Protein AF-A0A7V9ETW8-F1 (afdb_monomer_lite)

Foldseek 3Di:
DFDALADDALVSQLVLLVLCLVQVVVLCVLLVHDPVVSVQSNLLSQQSNCVSPQQVVLVVVQVCLVVVLVCCVPVNDPPDDRDDRDDRDDGDDGDPDDHDPDSVVVVVVVLVVQVPRPSDDCVPSVVSSSSDRPPPPPDPVPDDWDWADWDAPDVPDIDIDTHDVVDDDQKDFDWDDDPPDPDIDTPGIGGDDPPDPPPPDDPDDDDDDDDDDDD

Sequence (215 aa):
MPKTYYPDQNDDRADWWQNVIDQGSPIFTALALPAAQITSIMADAAWGVYLYRTLRVAYEEATTRVIGYADAITDGGNGTPAPAAPAMPTWPAAPATAVDAGIEARREMWVQSVKSNPAFNAGTMGTTLRLEATATPFNPSTYMAKLDGLSSPAAKQLRFKFGKSYGRVDGVNLYGRKSGQSAWVNLGRFNATRRTRRCRWPMASRRNGNSRRAR

Structure (mmCIF, N/CA/C/O backbone):
data_AF-A0A7V9ETW8-F1
#
_entry.id   AF-A0A7V9ETW8-F1
#
loop_
_atom_site.group_PDB
_atom_site.id
_atom_site.type_symbol
_atom_site.label_atom_id
_atom_site.label_alt_id
_atom_site.label_comp_id
_atom_site.label_asym_id
_atom_site.label_entity_id
_atom_site.label_seq_id
_atom_site.pdbx_PDB_ins_code
_atom_site.Cartn_x
_atom_site.Cartn_y
_atom_site.Cartn_z
_atom_site.occupancy
_atom_site.B_iso_or_equiv
_atom_site.auth_seq_id
_atom_site.auth_comp_id
_atom_site.auth_asym_id
_atom_site.auth_atom_id
_atom_site.pdbx_PDB_model_num
ATOM 1 N N . MET A 1 1 ? -18.453 -1.608 9.951 1.00 32.94 1 MET A N 1
ATOM 2 C CA . MET A 1 1 ? -17.190 -2.364 10.082 1.00 32.94 1 MET A CA 1
ATOM 3 C C . MET A 1 1 ? -16.102 -1.506 9.464 1.00 32.94 1 MET A C 1
ATOM 5 O O . MET A 1 1 ? -16.427 -0.844 8.479 1.00 32.94 1 MET A O 1
ATOM 9 N N . PRO A 1 2 ? -14.899 -1.405 10.048 1.00 37.97 2 PRO A N 1
ATOM 10 C CA . PRO A 1 2 ? -13.838 -0.611 9.445 1.00 37.97 2 PRO A CA 1
ATOM 11 C C . PRO A 1 2 ? -13.517 -1.187 8.062 1.00 37.97 2 PRO A C 1
ATOM 13 O O . PRO A 1 2 ? -13.470 -2.407 7.909 1.00 37.97 2 PRO A O 1
ATOM 16 N N . LYS A 1 3 ? -13.358 -0.311 7.065 1.00 53.00 3 LYS A N 1
ATOM 17 C CA . LYS A 1 3 ? -12.776 -0.671 5.767 1.00 53.00 3 LYS A CA 1
ATOM 18 C C . LYS A 1 3 ? -11.391 -1.278 6.028 1.00 53.00 3 LYS A C 1
ATOM 20 O O . LYS A 1 3 ? -10.715 -0.834 6.950 1.00 53.00 3 LYS A O 1
ATOM 25 N N . THR A 1 4 ? -11.029 -2.327 5.302 1.00 72.44 4 THR A N 1
ATOM 26 C CA . THR A 1 4 ? -9.757 -3.062 5.416 1.00 72.44 4 THR A CA 1
ATOM 27 C C . THR A 1 4 ? -8.545 -2.124 5.533 1.00 72.44 4 THR A C 1
ATOM 29 O O . THR A 1 4 ? -8.534 -1.052 4.937 1.00 72.44 4 THR A O 1
ATOM 32 N N . TYR A 1 5 ? -7.529 -2.503 6.325 1.00 85.62 5 TYR A N 1
ATOM 33 C CA . TYR A 1 5 ? -6.289 -1.711 6.457 1.00 85.62 5 TYR A CA 1
ATOM 34 C C . TYR A 1 5 ? -5.466 -1.706 5.161 1.00 85.62 5 TYR A C 1
ATOM 36 O O . TYR A 1 5 ? -4.705 -0.780 4.905 1.00 85.62 5 TYR A O 1
ATOM 44 N N . TYR A 1 6 ? -5.620 -2.763 4.362 1.00 89.44 6 TYR A N 1
ATOM 45 C CA . TYR A 1 6 ? -4.930 -2.933 3.099 1.00 89.44 6 TYR A CA 1
ATOM 46 C C . TYR A 1 6 ? -5.798 -2.411 1.943 1.00 89.44 6 TYR A C 1
ATOM 48 O O . TYR A 1 6 ? -6.968 -2.804 1.868 1.00 89.44 6 TYR A O 1
ATOM 56 N N . PRO A 1 7 ? -5.267 -1.539 1.065 1.00 89.06 7 PRO A N 1
ATOM 57 C CA . PRO A 1 7 ? -6.044 -0.960 -0.028 1.00 89.06 7 PRO A CA 1
ATOM 58 C C . PRO A 1 7 ? -6.415 -1.949 -1.140 1.00 89.06 7 PRO A C 1
ATOM 60 O O . PRO A 1 7 ? -5.723 -2.938 -1.387 1.00 89.06 7 PRO A O 1
ATOM 63 N N . ASP A 1 8 ? -7.484 -1.634 -1.873 1.00 86.06 8 ASP A N 1
ATOM 64 C CA . ASP A 1 8 ? -7.965 -2.454 -2.992 1.00 86.06 8 ASP A CA 1
ATOM 65 C C . ASP A 1 8 ? -7.368 -2.041 -4.348 1.00 86.06 8 ASP A C 1
ATOM 67 O O . ASP A 1 8 ? -7.255 -2.879 -5.240 1.00 86.06 8 ASP A O 1
ATOM 71 N N . GLN A 1 9 ? -6.969 -0.773 -4.510 1.00 86.44 9 GLN A N 1
ATOM 72 C CA . GLN A 1 9 ? -6.385 -0.256 -5.752 1.00 86.44 9 GLN A CA 1
ATOM 73 C C . GLN A 1 9 ? -4.863 -0.418 -5.774 1.00 86.44 9 GLN A C 1
ATOM 75 O O . GLN A 1 9 ? -4.201 -0.243 -4.755 1.00 86.44 9 GLN A O 1
ATOM 80 N N . ASN A 1 10 ? -4.295 -0.710 -6.948 1.00 87.75 10 ASN A N 1
ATOM 81 C CA . ASN A 1 10 ? -2.855 -0.952 -7.090 1.00 87.75 10 ASN A CA 1
ATOM 82 C C . ASN A 1 10 ? -2.001 0.258 -6.678 1.00 87.75 10 ASN A C 1
ATOM 84 O O . ASN A 1 10 ? -1.000 0.072 -5.993 1.00 87.75 10 ASN A O 1
ATOM 88 N N . ASP A 1 11 ? -2.396 1.484 -7.034 1.00 87.00 11 ASP A N 1
ATOM 89 C CA . ASP A 1 11 ? -1.650 2.686 -6.631 1.00 87.00 11 ASP A CA 1
ATOM 90 C C . ASP A 1 11 ? -1.623 2.871 -5.118 1.00 87.00 11 ASP A C 1
ATOM 92 O O . ASP A 1 11 ? -0.551 3.057 -4.541 1.00 87.00 11 ASP A O 1
ATOM 96 N N . ASP A 1 12 ? -2.779 2.714 -4.474 1.00 89.00 12 ASP A N 1
ATOM 97 C CA . ASP A 1 12 ? -2.888 2.794 -3.021 1.00 89.00 12 ASP A CA 1
ATOM 98 C C . ASP A 1 12 ? -2.094 1.668 -2.337 1.00 89.00 12 ASP A C 1
ATOM 100 O O . ASP A 1 12 ? -1.483 1.879 -1.287 1.00 89.00 12 ASP A O 1
ATOM 104 N N . ARG A 1 13 ? -2.064 0.460 -2.923 1.00 93.12 13 ARG A N 1
ATOM 105 C CA . ARG A 1 13 ? -1.232 -0.656 -2.438 1.00 93.12 13 ARG A CA 1
ATOM 106 C C . ARG A 1 13 ? 0.252 -0.337 -2.546 1.00 93.12 13 ARG A C 1
ATOM 108 O O . ARG A 1 13 ? 0.998 -0.654 -1.622 1.00 93.12 13 ARG A O 1
ATOM 115 N N . ALA A 1 14 ? 0.681 0.286 -3.641 1.00 93.94 14 ALA A N 1
ATOM 116 C CA . ALA A 1 14 ? 2.059 0.729 -3.793 1.00 93.94 14 ALA A CA 1
ATOM 117 C C . ALA A 1 14 ? 2.417 1.800 -2.754 1.00 93.94 14 ALA A C 1
ATOM 119 O O . ALA A 1 14 ? 3.469 1.692 -2.132 1.00 93.94 14 ALA A O 1
ATOM 120 N N . ASP A 1 15 ? 1.535 2.771 -2.495 1.00 95.00 15 ASP A N 1
ATOM 121 C CA . ASP A 1 15 ? 1.744 3.769 -1.434 1.00 95.00 15 ASP A CA 1
ATOM 122 C C . ASP A 1 15 ? 1.786 3.139 -0.042 1.00 95.00 15 ASP A C 1
ATOM 124 O O . ASP A 1 15 ? 2.552 3.565 0.822 1.00 95.00 15 ASP A O 1
ATOM 128 N N . TRP A 1 16 ? 0.975 2.108 0.191 1.00 95.62 16 TRP A N 1
ATOM 129 C CA . TRP A 1 16 ? 1.015 1.353 1.435 1.00 95.62 16 TRP A CA 1
ATOM 130 C C . TRP A 1 16 ? 2.362 0.641 1.614 1.00 95.62 16 TRP A C 1
ATOM 132 O O . TRP A 1 16 ? 2.975 0.753 2.675 1.00 95.62 16 TRP A O 1
ATOM 142 N N . TRP A 1 17 ? 2.864 -0.033 0.577 1.00 97.31 17 TRP A N 1
ATOM 143 C CA . TRP A 1 17 ? 4.178 -0.680 0.618 1.00 97.31 17 TRP A CA 1
ATOM 144 C C . TRP A 1 17 ? 5.324 0.329 0.735 1.00 97.31 17 TRP A C 1
ATOM 146 O O . TRP A 1 17 ? 6.248 0.102 1.513 1.00 97.31 17 TRP A O 1
ATOM 156 N N . GLN A 1 18 ? 5.236 1.473 0.055 1.00 97.75 18 GLN A N 1
ATOM 157 C CA . GLN A 1 18 ? 6.207 2.559 0.192 1.00 97.75 18 GLN A CA 1
ATOM 158 C C . GLN A 1 18 ? 6.241 3.090 1.630 1.00 97.75 18 GLN A C 1
ATOM 160 O O . GLN A 1 18 ? 7.313 3.258 2.199 1.00 97.75 18 GLN A O 1
ATOM 165 N N . ASN A 1 19 ? 5.081 3.243 2.274 1.00 97.06 19 ASN A N 1
ATOM 166 C CA . ASN A 1 19 ? 5.009 3.628 3.682 1.00 97.06 19 ASN A CA 1
ATOM 167 C C . ASN A 1 19 ? 5.704 2.608 4.608 1.00 97.06 19 ASN A C 1
ATOM 169 O O . ASN A 1 19 ? 6.332 2.999 5.592 1.00 97.06 19 ASN A O 1
ATOM 173 N N . VAL A 1 20 ? 5.634 1.307 4.294 1.00 97.44 20 VAL A N 1
ATOM 174 C CA . VAL A 1 20 ? 6.395 0.273 5.019 1.00 97.44 20 VAL A CA 1
ATOM 175 C C . VAL A 1 20 ? 7.903 0.437 4.800 1.00 97.44 20 VAL A C 1
ATOM 177 O O . VAL A 1 20 ? 8.657 0.272 5.753 1.00 97.44 20 VAL A O 1
ATOM 180 N N . ILE A 1 21 ? 8.360 0.815 3.604 1.00 97.62 21 ILE A N 1
ATOM 181 C CA . ILE A 1 21 ? 9.782 1.116 3.360 1.00 97.62 21 ILE A CA 1
ATOM 182 C C . ILE A 1 21 ? 10.228 2.330 4.185 1.00 97.62 21 ILE A C 1
ATOM 184 O O . ILE A 1 21 ? 11.251 2.278 4.868 1.00 97.62 21 ILE A O 1
ATOM 188 N N . ASP A 1 22 ? 9.443 3.403 4.161 1.00 97.62 22 ASP A N 1
ATOM 189 C CA . ASP A 1 22 ? 9.833 4.679 4.762 1.00 97.62 22 ASP A CA 1
ATOM 190 C C . ASP A 1 22 ? 9.815 4.633 6.298 1.00 97.62 22 ASP A C 1
ATOM 192 O O . ASP A 1 22 ? 10.630 5.281 6.954 1.00 97.62 22 ASP A O 1
ATOM 196 N N . GLN A 1 23 ? 8.876 3.881 6.884 1.00 96.94 23 GLN A N 1
ATOM 197 C CA . GLN A 1 23 ? 8.602 3.898 8.328 1.00 96.94 23 GLN A CA 1
ATOM 198 C C . GLN A 1 23 ? 8.846 2.550 9.028 1.00 96.94 23 GLN A C 1
ATOM 200 O O . GLN A 1 23 ? 8.912 2.496 10.258 1.00 96.94 23 GLN A O 1
ATOM 205 N N . GLY A 1 24 ? 8.965 1.452 8.278 1.00 96.12 24 GLY A N 1
ATOM 206 C CA . GLY A 1 24 ? 8.994 0.083 8.804 1.00 96.12 24 GLY A CA 1
ATOM 207 C C . GLY A 1 24 ? 10.190 -0.205 9.693 1.00 96.12 24 GLY A C 1
ATOM 208 O O . GLY A 1 24 ? 10.018 -0.592 10.846 1.00 96.12 24 GLY A O 1
ATOM 209 N N . SER A 1 25 ? 11.402 0.012 9.181 1.00 96.44 25 SER A N 1
ATOM 210 C CA . SER A 1 25 ? 12.652 -0.352 9.868 1.00 96.44 25 SER A CA 1
ATOM 211 C C . SER A 1 25 ? 12.753 0.144 11.327 1.00 96.44 25 SER A C 1
ATOM 213 O O . SER A 1 25 ? 12.950 -0.693 12.218 1.00 96.44 25 SER A O 1
ATOM 215 N N . PRO A 1 26 ? 12.558 1.446 11.640 1.00 96.62 26 PRO A N 1
ATOM 216 C CA . PRO A 1 26 ? 12.637 1.916 13.024 1.00 96.62 26 PRO A CA 1
ATOM 217 C C . PRO A 1 26 ? 11.538 1.320 13.915 1.00 96.62 26 PRO A C 1
ATOM 219 O O . PRO A 1 26 ? 11.802 0.979 15.068 1.00 96.62 26 PRO A O 1
ATOM 222 N N . ILE A 1 27 ? 10.322 1.135 13.390 1.00 97.06 27 ILE A N 1
ATOM 223 C CA . ILE A 1 27 ? 9.200 0.581 14.159 1.00 97.06 27 ILE A CA 1
ATOM 224 C C . ILE A 1 27 ? 9.409 -0.911 14.431 1.00 97.06 27 ILE A C 1
ATOM 226 O O . ILE A 1 27 ? 9.247 -1.356 15.564 1.00 97.06 27 ILE A O 1
ATOM 230 N N . PHE A 1 28 ? 9.824 -1.688 13.433 1.00 97.75 28 PHE A N 1
ATOM 231 C CA . PHE A 1 28 ? 10.105 -3.114 13.599 1.00 97.75 28 PHE A CA 1
ATOM 232 C C . PHE A 1 28 ? 11.288 -3.370 14.539 1.00 97.75 28 PHE A C 1
ATOM 234 O O . PHE A 1 28 ? 11.257 -4.327 15.315 1.00 97.75 28 PHE A O 1
ATOM 241 N N . THR A 1 29 ? 12.282 -2.480 14.533 1.00 97.12 29 THR A N 1
ATOM 242 C CA . THR A 1 29 ? 13.384 -2.504 15.506 1.00 97.12 29 THR A CA 1
ATOM 243 C C . THR A 1 29 ? 12.883 -2.203 16.920 1.00 97.12 29 THR A C 1
ATOM 245 O O . THR A 1 29 ? 13.239 -2.915 17.855 1.00 97.12 29 THR A O 1
ATOM 248 N N . ALA A 1 30 ? 12.007 -1.206 17.090 1.00 95.88 30 ALA A N 1
ATOM 249 C CA . ALA A 1 30 ? 11.402 -0.882 18.387 1.00 95.88 30 ALA A CA 1
ATOM 250 C C . ALA A 1 30 ? 10.515 -2.017 18.940 1.00 95.88 30 ALA A C 1
ATOM 252 O O . ALA A 1 30 ? 10.393 -2.170 20.152 1.00 95.88 30 ALA A O 1
ATOM 253 N N . LEU A 1 31 ? 9.934 -2.837 18.059 1.00 96.44 31 LEU A N 1
ATOM 254 C CA . LEU A 1 31 ? 9.202 -4.061 18.407 1.00 96.44 31 LEU A CA 1
ATOM 255 C C . LEU A 1 31 ? 10.113 -5.261 18.712 1.00 96.44 31 LEU A C 1
ATOM 257 O O . LEU A 1 31 ? 9.603 -6.345 19.004 1.00 96.44 31 LEU A O 1
ATOM 261 N N . ALA A 1 32 ? 11.434 -5.082 18.626 1.00 96.62 32 ALA A N 1
ATOM 262 C CA .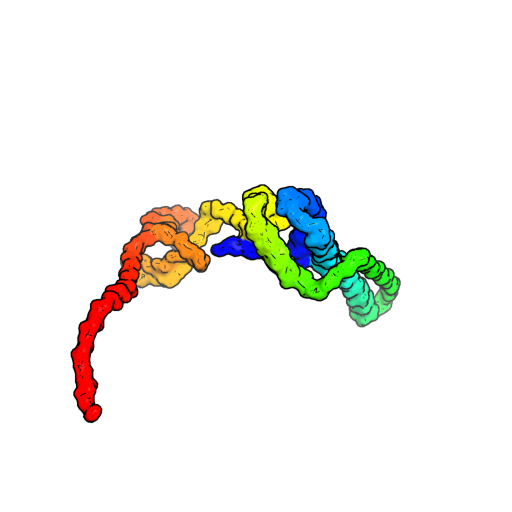 ALA A 1 32 ? 12.441 -6.125 18.794 1.00 96.62 32 ALA A CA 1
ATOM 263 C C . ALA A 1 32 ? 12.228 -7.336 17.865 1.00 96.62 32 ALA A C 1
ATOM 265 O O . ALA A 1 32 ? 12.461 -8.481 18.260 1.00 96.62 32 ALA A O 1
ATOM 266 N N . LEU A 1 33 ? 11.779 -7.100 16.623 1.00 96.94 33 LEU A N 1
ATOM 267 C CA . LEU A 1 33 ? 11.710 -8.173 15.632 1.00 96.94 33 LEU A CA 1
ATOM 268 C C . LEU A 1 33 ? 13.123 -8.663 15.261 1.00 96.94 33 LEU A C 1
ATOM 270 O O . LEU A 1 33 ? 14.052 -7.855 15.185 1.00 96.94 33 LEU A O 1
ATOM 274 N N . PRO A 1 34 ? 13.304 -9.967 14.975 1.00 96.56 34 PRO A N 1
ATOM 275 C CA . PRO A 1 34 ? 14.572 -10.495 14.487 1.00 96.56 34 PRO A CA 1
ATOM 276 C C . PRO A 1 34 ? 15.045 -9.760 13.229 1.00 96.56 34 PRO A C 1
ATOM 278 O O . PRO A 1 34 ? 14.263 -9.556 12.301 1.00 96.56 34 PRO A O 1
ATOM 281 N N . ALA A 1 35 ? 16.339 -9.437 13.146 1.00 95.81 35 ALA A N 1
ATOM 282 C CA . ALA A 1 35 ? 16.903 -8.699 12.010 1.00 95.81 35 ALA A CA 1
ATOM 283 C C . ALA A 1 35 ? 16.590 -9.361 10.655 1.00 95.81 35 ALA A C 1
ATOM 285 O O . ALA A 1 35 ? 16.194 -8.681 9.716 1.00 95.81 35 ALA A O 1
ATOM 286 N N . ALA A 1 36 ? 16.663 -10.695 10.580 1.00 94.75 36 ALA A N 1
ATOM 287 C CA . ALA A 1 36 ? 16.297 -11.448 9.380 1.00 94.75 36 ALA A CA 1
ATOM 288 C C . ALA A 1 36 ? 14.821 -11.260 8.981 1.00 94.75 36 ALA A C 1
ATOM 290 O O . ALA A 1 36 ? 14.508 -11.145 7.797 1.00 94.75 36 ALA A O 1
ATOM 291 N N . GLN A 1 37 ? 13.914 -11.174 9.960 1.00 95.69 37 GLN A N 1
ATOM 292 C CA . GLN A 1 37 ? 12.500 -10.905 9.702 1.00 95.69 37 GLN A CA 1
ATOM 293 C C . GLN A 1 37 ? 12.302 -9.475 9.191 1.00 95.69 37 GLN A C 1
ATOM 295 O O . GLN A 1 37 ? 11.553 -9.276 8.239 1.00 95.69 37 GLN A O 1
ATOM 300 N N . ILE A 1 38 ? 13.002 -8.492 9.768 1.00 96.94 38 ILE A N 1
ATOM 301 C CA . ILE A 1 38 ? 12.966 -7.106 9.281 1.00 96.94 38 ILE A CA 1
ATOM 302 C C . ILE A 1 38 ? 13.447 -7.056 7.830 1.00 96.94 38 ILE A C 1
ATOM 304 O O . ILE A 1 38 ? 12.739 -6.532 6.975 1.00 96.94 38 ILE A O 1
ATOM 308 N N . THR A 1 39 ? 14.598 -7.660 7.522 1.00 96.12 39 THR A N 1
ATOM 309 C CA . THR A 1 39 ? 15.122 -7.729 6.151 1.00 96.12 39 THR A CA 1
ATOM 310 C C . THR A 1 39 ? 14.120 -8.365 5.189 1.00 96.12 39 THR A C 1
ATOM 312 O O . THR A 1 39 ? 13.907 -7.827 4.104 1.00 96.12 39 THR A O 1
ATOM 315 N N . SER A 1 40 ? 13.456 -9.453 5.592 1.00 95.75 40 SER A N 1
ATOM 316 C CA . SER A 1 40 ? 12.422 -10.100 4.776 1.00 95.75 40 SER A CA 1
ATOM 317 C C . SER A 1 40 ? 11.218 -9.187 4.519 1.00 95.75 40 SER A C 1
ATOM 319 O O . SER A 1 40 ? 10.761 -9.106 3.383 1.00 95.75 40 SER A O 1
ATOM 321 N N . ILE A 1 41 ? 10.711 -8.481 5.537 1.00 97.25 41 ILE A N 1
ATOM 322 C CA . ILE A 1 41 ? 9.563 -7.568 5.385 1.00 97.25 41 ILE A CA 1
ATOM 323 C C . ILE A 1 41 ? 9.925 -6.387 4.477 1.00 97.25 41 ILE A C 1
ATOM 325 O O . ILE A 1 41 ? 9.127 -5.986 3.632 1.00 97.25 41 ILE A O 1
ATOM 329 N N . MET A 1 42 ? 11.132 -5.839 4.623 1.00 97.44 42 MET A N 1
ATOM 330 C CA . MET A 1 42 ? 11.603 -4.725 3.797 1.00 97.44 42 MET A CA 1
ATOM 331 C C . MET A 1 42 ? 11.826 -5.152 2.340 1.00 97.44 42 MET A C 1
ATOM 333 O O . MET A 1 42 ? 11.528 -4.383 1.426 1.00 97.44 42 MET A O 1
ATOM 337 N N . ALA A 1 43 ? 12.302 -6.381 2.113 1.00 97.19 43 ALA A N 1
ATOM 338 C CA . ALA A 1 43 ? 12.414 -6.951 0.775 1.00 97.19 43 ALA A CA 1
ATOM 339 C C . ALA A 1 43 ? 11.030 -7.143 0.136 1.00 97.19 43 ALA A C 1
ATOM 341 O O . ALA A 1 43 ? 10.828 -6.722 -1.003 1.00 97.19 43 ALA A O 1
ATOM 342 N N . ASP A 1 44 ? 10.060 -7.683 0.882 1.00 97.81 44 ASP A N 1
ATOM 343 C CA . ASP A 1 44 ? 8.668 -7.768 0.431 1.00 97.81 44 ASP A CA 1
ATOM 344 C C . ASP A 1 44 ? 8.137 -6.374 0.065 1.00 97.81 44 ASP A C 1
ATOM 346 O O . ASP A 1 44 ? 7.616 -6.180 -1.029 1.00 97.81 44 ASP A O 1
ATOM 350 N N . ALA A 1 45 ? 8.348 -5.365 0.910 1.00 97.56 45 ALA A N 1
ATOM 351 C CA . ALA A 1 45 ? 7.886 -4.010 0.624 1.00 97.56 45 ALA A CA 1
ATOM 352 C C . ALA A 1 45 ? 8.484 -3.419 -0.664 1.00 97.56 45 ALA A C 1
ATOM 354 O O . ALA A 1 45 ? 7.747 -2.849 -1.473 1.00 97.56 45 ALA A O 1
ATOM 355 N N . ALA A 1 46 ? 9.781 -3.623 -0.910 1.00 97.75 46 ALA A N 1
ATOM 356 C CA . ALA A 1 46 ? 10.429 -3.203 -2.153 1.00 97.75 46 ALA A CA 1
ATOM 357 C C . ALA A 1 46 ? 9.819 -3.889 -3.389 1.00 97.75 46 ALA A C 1
ATOM 359 O O . ALA A 1 46 ? 9.551 -3.230 -4.398 1.00 97.75 46 ALA A O 1
ATOM 360 N N . TRP A 1 47 ? 9.539 -5.191 -3.302 1.00 97.88 47 TRP A N 1
ATOM 361 C CA . TRP A 1 47 ? 8.848 -5.924 -4.365 1.00 97.88 47 TRP A CA 1
ATOM 362 C C . TRP A 1 47 ? 7.400 -5.472 -4.552 1.00 97.88 47 TRP A C 1
ATOM 364 O O . TRP A 1 47 ? 6.947 -5.352 -5.689 1.00 97.88 47 TRP A O 1
ATOM 374 N N . GLY A 1 48 ? 6.688 -5.160 -3.470 1.00 96.75 48 GLY A N 1
ATOM 375 C CA . GLY A 1 48 ? 5.337 -4.604 -3.521 1.00 96.75 48 GLY A CA 1
ATOM 376 C C . GLY A 1 48 ? 5.284 -3.289 -4.301 1.00 96.75 48 GLY A C 1
ATOM 377 O O . GLY A 1 48 ? 4.465 -3.146 -5.209 1.00 96.75 48 GLY A O 1
ATOM 378 N N . VAL A 1 49 ? 6.197 -2.353 -4.018 1.00 97.25 49 VAL A N 1
ATOM 379 C CA . VAL A 1 49 ? 6.307 -1.092 -4.776 1.00 97.25 49 VAL A CA 1
ATOM 380 C C . VAL A 1 49 ? 6.663 -1.357 -6.239 1.00 97.25 49 VAL A C 1
ATOM 382 O O . VAL A 1 49 ? 6.024 -0.804 -7.140 1.00 97.25 49 VAL A O 1
ATOM 385 N N . TYR A 1 50 ? 7.641 -2.232 -6.488 1.00 97.00 50 TYR A N 1
ATOM 386 C CA . TYR A 1 50 ? 8.065 -2.567 -7.845 1.00 97.00 50 TYR A CA 1
ATOM 387 C C . TYR A 1 50 ? 6.912 -3.117 -8.691 1.00 97.00 50 TYR A C 1
ATOM 389 O O . TYR A 1 50 ? 6.693 -2.640 -9.801 1.00 97.00 50 TYR A O 1
ATOM 397 N N . LEU A 1 51 ? 6.142 -4.072 -8.166 1.00 95.44 51 LEU A N 1
ATOM 398 C CA . LEU A 1 51 ? 5.057 -4.720 -8.904 1.00 95.44 51 LEU A CA 1
ATOM 399 C C . LEU A 1 51 ? 3.861 -3.789 -9.126 1.00 95.44 51 LEU A C 1
ATOM 401 O O . LEU A 1 51 ? 3.356 -3.694 -10.245 1.00 95.44 51 LEU A O 1
ATOM 405 N N . TYR A 1 52 ? 3.401 -3.101 -8.078 1.00 94.44 52 TYR A N 1
ATOM 406 C CA . TYR A 1 52 ? 2.153 -2.334 -8.142 1.00 94.44 52 TYR A CA 1
ATOM 407 C C . TYR A 1 52 ? 2.306 -0.942 -8.764 1.00 94.44 52 TYR A C 1
ATOM 409 O O . TYR A 1 52 ? 1.325 -0.398 -9.280 1.00 94.44 52 TYR A O 1
ATOM 417 N N . ARG A 1 53 ? 3.517 -0.375 -8.756 1.00 92.88 53 ARG A N 1
ATOM 418 C CA . ARG A 1 53 ? 3.801 0.947 -9.327 1.00 92.88 53 ARG A CA 1
ATOM 419 C C . ARG A 1 53 ? 4.813 0.869 -10.453 1.00 92.88 53 ARG A C 1
ATOM 421 O O . ARG A 1 53 ? 4.451 1.120 -11.594 1.00 92.88 53 ARG A O 1
ATOM 428 N N . THR A 1 54 ? 6.058 0.518 -10.158 1.00 93.38 54 THR A N 1
ATOM 429 C CA . THR A 1 54 ? 7.168 0.742 -11.096 1.00 93.38 54 THR A CA 1
ATOM 430 C C . THR A 1 54 ? 7.022 -0.062 -12.390 1.00 93.38 54 THR A C 1
ATOM 432 O O . THR A 1 54 ? 7.036 0.506 -13.480 1.00 93.38 54 THR A O 1
ATOM 435 N N . LEU A 1 55 ? 6.845 -1.379 -12.281 1.00 93.31 55 LEU A N 1
ATOM 436 C CA . LEU A 1 55 ? 6.697 -2.274 -13.426 1.00 93.31 55 LEU A CA 1
ATOM 437 C C . LEU A 1 55 ? 5.372 -2.033 -14.155 1.00 93.31 55 LEU A C 1
ATOM 439 O O . LEU A 1 55 ? 5.342 -2.007 -15.384 1.00 93.31 55 LEU A O 1
ATOM 443 N N . ARG A 1 56 ? 4.288 -1.822 -13.399 1.00 91.50 56 ARG A N 1
ATOM 444 C CA . ARG A 1 56 ? 2.960 -1.547 -13.956 1.00 91.50 56 ARG A CA 1
ATOM 445 C C . ARG A 1 56 ? 2.955 -0.286 -14.817 1.00 91.50 56 ARG A C 1
ATOM 447 O O . ARG A 1 56 ? 2.524 -0.351 -15.962 1.00 91.50 56 ARG A O 1
ATOM 454 N N . VAL A 1 57 ? 3.466 0.829 -14.295 1.00 89.69 57 VAL A N 1
ATOM 455 C CA . VAL A 1 57 ? 3.510 2.109 -15.020 1.00 89.69 57 VAL A CA 1
ATOM 456 C C . VAL A 1 57 ? 4.367 1.988 -16.280 1.00 89.69 57 VAL A C 1
ATOM 458 O O . VAL A 1 57 ? 3.940 2.429 -17.343 1.00 89.69 57 VAL A O 1
ATOM 461 N N . ALA A 1 58 ? 5.525 1.321 -16.202 1.00 91.12 58 ALA A N 1
ATOM 462 C CA . ALA A 1 58 ? 6.363 1.081 -17.379 1.00 91.12 58 ALA A CA 1
ATOM 463 C C . ALA A 1 58 ? 5.627 0.266 -18.461 1.00 91.12 58 ALA A C 1
ATOM 465 O O . ALA A 1 58 ? 5.741 0.558 -19.652 1.00 91.12 58 ALA A O 1
ATOM 466 N N . TYR A 1 59 ? 4.835 -0.729 -18.051 1.00 90.94 59 TYR A N 1
ATOM 467 C CA . TYR A 1 59 ? 4.025 -1.530 -18.965 1.00 90.94 59 TYR A CA 1
ATOM 468 C C . TYR A 1 59 ? 2.876 -0.727 -19.596 1.00 90.94 59 TYR A C 1
ATOM 470 O O . TYR A 1 59 ? 2.648 -0.818 -20.805 1.00 90.94 59 TYR A O 1
ATOM 478 N N . GLU A 1 60 ? 2.163 0.076 -18.804 1.00 90.31 60 GLU A N 1
ATOM 479 C CA . GLU A 1 60 ? 1.087 0.958 -19.278 1.00 90.31 60 GLU A CA 1
ATOM 480 C C . GLU A 1 60 ? 1.619 1.998 -20.281 1.00 90.31 60 GLU A C 1
ATOM 482 O O . GLU A 1 60 ? 1.017 2.217 -21.337 1.00 90.31 60 GLU A O 1
ATOM 487 N N . GLU A 1 61 ? 2.789 2.580 -20.007 1.00 89.12 61 GLU A N 1
ATOM 488 C CA . GLU A 1 61 ? 3.468 3.521 -20.901 1.00 89.12 61 GLU A CA 1
ATOM 489 C C . GLU A 1 61 ? 3.899 2.855 -22.214 1.00 89.12 61 GLU A C 1
ATOM 491 O O . GLU A 1 61 ? 3.631 3.388 -23.296 1.00 89.12 61 GLU A O 1
ATOM 496 N N . ALA A 1 62 ? 4.523 1.675 -22.139 1.00 90.56 62 ALA A N 1
ATOM 497 C CA . ALA A 1 62 ? 4.921 0.907 -23.317 1.00 90.56 62 ALA A CA 1
ATOM 498 C C . ALA A 1 62 ? 3.708 0.580 -24.198 1.00 90.56 62 ALA A C 1
ATOM 500 O O . ALA A 1 62 ? 3.734 0.801 -25.409 1.00 90.56 62 ALA A O 1
ATOM 501 N N . THR A 1 63 ? 2.625 0.113 -23.575 1.00 89.81 63 THR A N 1
ATOM 502 C CA . THR A 1 63 ? 1.380 -0.246 -24.262 1.00 89.81 63 THR A CA 1
ATOM 503 C C . THR A 1 63 ? 0.765 0.967 -24.954 1.00 89.81 63 THR A C 1
ATOM 505 O O . THR A 1 63 ? 0.436 0.900 -26.137 1.00 89.81 63 THR A O 1
ATOM 508 N N . THR A 1 64 ? 0.678 2.100 -24.254 1.00 89.81 64 THR A N 1
ATOM 509 C CA . THR A 1 64 ? 0.120 3.345 -24.803 1.00 89.81 64 THR A CA 1
ATOM 510 C C . THR A 1 64 ? 0.920 3.836 -26.010 1.00 89.81 64 THR A C 1
ATOM 512 O O . THR A 1 64 ? 0.333 4.226 -27.018 1.00 89.81 64 THR A O 1
ATOM 515 N N . ARG A 1 65 ? 2.258 3.780 -25.944 1.00 89.12 65 ARG A N 1
ATOM 516 C CA . ARG A 1 65 ? 3.129 4.188 -27.058 1.00 89.12 65 ARG A CA 1
ATOM 517 C C . ARG A 1 65 ? 2.966 3.292 -28.279 1.00 89.12 65 ARG A C 1
ATOM 519 O O . ARG A 1 65 ? 2.871 3.804 -29.390 1.00 89.12 65 ARG A O 1
ATOM 526 N N . VAL A 1 66 ? 2.939 1.976 -28.078 1.00 88.94 66 VAL A N 1
ATOM 527 C CA . VAL A 1 66 ? 2.840 1.009 -29.179 1.00 88.94 66 VAL A CA 1
ATOM 528 C C . VAL A 1 66 ? 1.471 1.080 -29.849 1.00 88.94 66 VAL A C 1
ATOM 530 O O . VAL A 1 66 ? 1.416 1.183 -31.071 1.00 88.94 66 VAL A O 1
ATOM 533 N N . ILE A 1 67 ? 0.384 1.073 -29.070 1.00 89.25 67 ILE A N 1
ATOM 534 C CA . ILE A 1 67 ? -0.981 1.139 -29.614 1.00 89.25 67 ILE A CA 1
ATOM 535 C C . ILE A 1 67 ? -1.208 2.484 -30.303 1.00 89.25 67 ILE A C 1
ATOM 537 O O . ILE A 1 67 ? -1.605 2.508 -31.460 1.00 89.25 67 ILE A O 1
ATOM 541 N N . GLY A 1 68 ? -0.856 3.599 -29.654 1.00 86.88 68 GLY A N 1
ATOM 542 C CA . GLY A 1 68 ? -1.038 4.923 -30.251 1.00 86.88 68 GLY A CA 1
ATOM 543 C C . GLY A 1 68 ? -0.240 5.118 -31.543 1.00 86.88 68 GLY A C 1
ATOM 544 O O . GLY A 1 68 ? -0.706 5.792 -32.459 1.00 86.88 68 GLY A O 1
ATOM 545 N N . TYR A 1 69 ? 0.945 4.508 -31.650 1.00 89.81 69 TYR A N 1
ATOM 546 C CA . TYR A 1 69 ? 1.699 4.503 -32.901 1.00 89.81 69 TYR A CA 1
ATOM 547 C C . TYR A 1 69 ? 1.047 3.621 -33.969 1.00 89.81 69 TYR A C 1
ATOM 549 O O . TYR A 1 69 ? 0.956 4.046 -35.116 1.00 89.81 69 TYR A O 1
ATOM 557 N N . ALA A 1 70 ? 0.583 2.421 -33.610 1.00 89.69 70 ALA A N 1
ATOM 558 C CA . ALA A 1 70 ? -0.106 1.534 -34.543 1.00 89.69 70 ALA A CA 1
ATOM 559 C C . ALA A 1 70 ? -1.352 2.213 -35.131 1.00 89.69 70 ALA A C 1
ATOM 561 O O . ALA A 1 70 ? -1.445 2.308 -36.352 1.00 89.69 70 ALA A O 1
ATOM 562 N N . ASP A 1 71 ? -2.210 2.785 -34.281 1.00 90.50 71 ASP A N 1
ATOM 563 C CA . ASP A 1 71 ? -3.425 3.504 -34.685 1.00 90.50 71 ASP A CA 1
ATOM 564 C C . ASP A 1 71 ? -3.101 4.687 -35.614 1.00 90.50 71 ASP A C 1
ATOM 566 O O . ASP A 1 71 ? -3.793 4.934 -36.599 1.00 90.50 71 ASP A O 1
ATOM 570 N N . ALA A 1 72 ? -2.005 5.410 -35.353 1.00 88.94 72 ALA A N 1
ATOM 571 C CA . ALA A 1 72 ? -1.579 6.514 -36.212 1.00 88.94 72 ALA A CA 1
ATOM 572 C C . ALA A 1 72 ? -1.137 6.052 -37.614 1.00 88.94 72 ALA A C 1
ATOM 574 O O . ALA A 1 72 ? -1.263 6.814 -38.573 1.00 88.94 72 ALA A O 1
ATOM 575 N N . ILE A 1 73 ? -0.618 4.827 -37.741 1.00 90.94 73 ILE A N 1
ATOM 576 C CA . ILE A 1 73 ? -0.220 4.234 -39.025 1.00 90.94 73 ILE A CA 1
ATOM 577 C C . ILE A 1 73 ? -1.420 3.620 -39.753 1.00 90.94 73 ILE A C 1
ATOM 579 O O . ILE A 1 73 ? -1.505 3.735 -40.975 1.00 90.94 73 ILE A O 1
ATOM 583 N N . THR A 1 74 ? -2.325 2.951 -39.034 1.00 91.19 74 THR A N 1
ATOM 584 C CA . THR A 1 74 ? -3.443 2.204 -39.631 1.00 91.19 74 THR A CA 1
ATOM 585 C C . THR A 1 74 ? -4.650 3.077 -39.928 1.00 91.19 74 THR A C 1
ATOM 587 O O . THR A 1 74 ? -5.249 2.940 -40.993 1.00 91.19 74 THR A O 1
ATOM 590 N N . ASP A 1 75 ? -4.980 3.984 -39.012 1.00 89.88 75 ASP A N 1
ATOM 591 C CA . ASP A 1 75 ? -6.206 4.788 -39.033 1.00 89.88 75 ASP A CA 1
ATOM 592 C C . ASP A 1 75 ? -5.921 6.287 -39.250 1.00 89.88 75 ASP A C 1
ATOM 594 O O . ASP A 1 75 ? -6.825 7.126 -39.210 1.00 89.88 75 ASP A O 1
ATOM 598 N N . GLY A 1 76 ? -4.657 6.635 -39.514 1.00 85.19 76 GLY A N 1
ATOM 599 C CA . GLY A 1 76 ? -4.230 7.980 -39.889 1.00 85.19 76 GLY A CA 1
ATOM 600 C C . GLY A 1 76 ? -4.826 8.447 -41.224 1.00 85.19 76 GLY A C 1
ATOM 601 O O . GLY A 1 76 ? -5.088 7.666 -42.139 1.00 85.19 76 GLY A O 1
ATOM 602 N N . GLY A 1 77 ? -5.034 9.760 -41.364 1.00 87.69 77 GLY A N 1
ATOM 603 C CA . GLY A 1 77 ? -5.570 10.344 -42.595 1.00 87.69 77 GLY A CA 1
ATOM 604 C C . GLY A 1 77 ? -4.635 10.133 -43.790 1.00 87.69 77 GLY A C 1
ATOM 605 O O . GLY A 1 77 ? -3.445 10.446 -43.723 1.00 87.69 77 GLY A O 1
ATOM 606 N N . ASN A 1 78 ? -5.174 9.644 -44.908 1.00 83.88 78 ASN A N 1
ATOM 607 C CA . ASN A 1 78 ? -4.398 9.422 -46.128 1.00 83.88 78 ASN A CA 1
ATOM 608 C C . ASN A 1 78 ? -3.700 10.717 -46.596 1.00 83.88 78 ASN A C 1
ATOM 610 O O . ASN A 1 78 ? -4.308 11.787 -46.622 1.00 83.88 78 ASN A O 1
ATOM 614 N N . GLY A 1 79 ? -2.424 10.613 -46.973 1.00 84.06 79 GLY A N 1
ATOM 615 C CA . GLY A 1 79 ? -1.586 11.747 -47.371 1.00 84.06 79 GLY A CA 1
ATOM 616 C C . GLY A 1 79 ? -0.940 12.513 -46.210 1.00 84.06 79 GLY A C 1
ATOM 617 O O . GLY A 1 79 ? -0.176 13.444 -46.462 1.00 84.06 79 GLY A O 1
ATOM 618 N N . THR A 1 80 ? -1.193 12.126 -44.955 1.00 83.38 80 THR A N 1
ATOM 619 C CA . THR A 1 80 ? -0.435 12.651 -43.810 1.00 83.38 80 THR A CA 1
ATOM 620 C C . THR A 1 80 ? 0.852 11.843 -43.600 1.00 83.38 80 THR A C 1
ATOM 622 O O . THR A 1 80 ? 0.832 10.617 -43.726 1.00 83.38 80 THR A O 1
ATOM 625 N N . PRO A 1 81 ? 2.000 12.492 -43.326 1.00 84.31 81 PRO A N 1
ATOM 626 C CA . PRO A 1 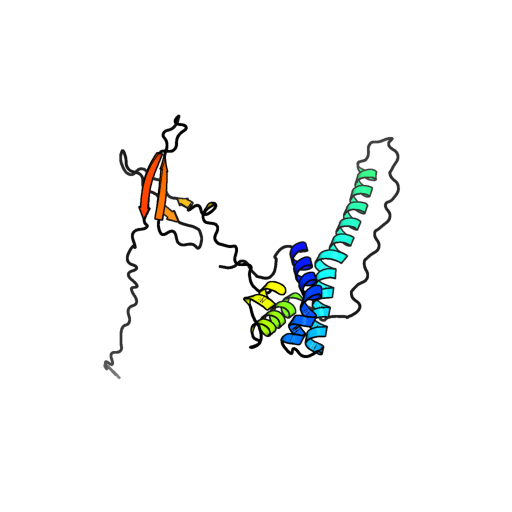81 ? 3.226 11.774 -43.002 1.00 84.31 81 PRO A CA 1
ATOM 627 C C . PRO A 1 81 ? 3.048 10.932 -41.737 1.00 84.31 81 PRO A C 1
ATOM 629 O O . PRO A 1 81 ? 2.565 11.432 -40.721 1.00 84.31 81 PRO A O 1
ATOM 632 N N . ALA A 1 82 ? 3.489 9.676 -41.790 1.00 83.50 82 ALA A N 1
ATOM 633 C CA . ALA A 1 82 ? 3.545 8.814 -40.618 1.00 83.50 82 ALA A CA 1
ATOM 634 C C . ALA A 1 82 ? 4.423 9.446 -39.516 1.00 83.50 82 ALA A C 1
ATOM 636 O O . ALA A 1 82 ? 5.489 9.995 -39.828 1.00 83.50 82 ALA A O 1
ATOM 637 N N . PRO A 1 83 ? 4.023 9.363 -38.233 1.00 87.62 83 PRO A N 1
ATOM 638 C CA . PRO A 1 83 ? 4.888 9.776 -37.135 1.00 87.62 83 PRO A CA 1
ATOM 639 C C . PRO A 1 83 ? 6.148 8.900 -37.079 1.00 87.62 83 PRO A C 1
ATOM 641 O O . PRO A 1 83 ? 6.192 7.799 -37.625 1.00 87.62 83 PRO A O 1
ATOM 644 N N . ALA A 1 84 ? 7.191 9.375 -36.399 1.00 89.56 84 ALA A N 1
ATOM 645 C CA . ALA A 1 84 ? 8.353 8.540 -36.117 1.00 89.56 84 ALA A CA 1
ATOM 646 C C . ALA A 1 84 ? 7.979 7.414 -35.140 1.00 89.56 84 ALA A C 1
ATOM 648 O O . ALA A 1 84 ? 7.166 7.617 -34.234 1.00 89.56 84 ALA A O 1
ATOM 649 N N . ALA A 1 85 ? 8.613 6.248 -35.295 1.00 87.88 85 ALA A N 1
ATOM 650 C CA . ALA A 1 85 ? 8.445 5.145 -34.357 1.00 87.88 85 ALA A CA 1
ATOM 651 C C . ALA A 1 85 ? 8.814 5.599 -32.930 1.00 87.88 85 ALA A C 1
ATOM 653 O O . ALA A 1 85 ? 9.873 6.209 -32.738 1.00 87.88 85 ALA A O 1
ATOM 654 N N . PRO A 1 86 ? 7.967 5.327 -31.923 1.00 89.19 86 PRO A N 1
ATOM 655 C CA . PRO A 1 86 ? 8.231 5.757 -30.562 1.00 89.19 86 PRO A CA 1
ATOM 656 C C . PRO A 1 86 ? 9.427 4.998 -29.988 1.00 89.19 86 PRO A C 1
ATOM 658 O O . PRO A 1 86 ? 9.594 3.797 -30.206 1.00 89.19 86 PRO A O 1
ATOM 661 N N . ALA A 1 87 ? 10.235 5.684 -29.182 1.00 90.06 87 ALA A N 1
ATOM 662 C CA . ALA A 1 87 ? 11.221 5.010 -28.352 1.00 90.06 87 ALA A CA 1
ATOM 663 C C . ALA A 1 87 ? 10.499 4.187 -27.275 1.00 90.06 87 ALA A C 1
ATOM 665 O O . ALA A 1 87 ? 9.626 4.699 -26.563 1.00 90.06 87 ALA A O 1
ATOM 666 N N . MET A 1 88 ? 10.871 2.916 -27.138 1.00 86.06 88 MET A N 1
ATOM 667 C CA . MET A 1 88 ? 10.336 2.072 -26.073 1.00 86.06 88 MET A CA 1
ATOM 668 C C . MET A 1 88 ? 10.879 2.531 -24.715 1.00 86.06 88 MET A C 1
ATOM 670 O O . MET A 1 88 ? 12.059 2.882 -24.624 1.00 86.06 88 MET A O 1
ATOM 674 N N . PRO A 1 89 ? 10.045 2.554 -23.660 1.00 85.94 89 PRO A N 1
ATOM 675 C CA . PRO A 1 89 ? 10.526 2.857 -22.322 1.00 85.94 89 PRO A CA 1
ATOM 676 C C . PRO A 1 89 ? 11.489 1.764 -21.851 1.00 85.94 89 PRO A C 1
ATOM 678 O O . PRO A 1 89 ? 11.331 0.581 -22.165 1.00 85.94 89 PRO A O 1
ATOM 681 N N . THR A 1 90 ? 12.498 2.164 -21.083 1.00 89.62 90 THR A N 1
ATOM 682 C CA . THR A 1 90 ? 13.421 1.223 -20.452 1.00 89.62 90 THR A CA 1
ATOM 683 C C . THR A 1 90 ? 12.693 0.478 -19.343 1.00 89.62 90 THR A C 1
ATOM 685 O O . THR A 1 90 ? 12.103 1.098 -18.458 1.00 89.62 90 THR A O 1
ATOM 688 N N . TRP A 1 91 ? 12.761 -0.853 -19.360 1.00 90.00 91 TRP A N 1
ATOM 689 C CA . TRP A 1 91 ? 12.194 -1.651 -18.280 1.00 90.00 91 TRP A CA 1
ATOM 690 C C . TRP A 1 91 ? 12.930 -1.374 -16.964 1.00 90.00 91 TRP A C 1
ATOM 692 O O . TRP A 1 91 ? 14.164 -1.410 -16.932 1.00 90.00 91 TRP A O 1
ATOM 702 N N . PRO A 1 92 ? 12.201 -1.102 -15.870 1.00 93.75 92 PRO A N 1
ATOM 703 C CA . PRO A 1 92 ? 12.813 -0.813 -14.587 1.00 93.75 92 PRO A CA 1
ATOM 704 C C . PRO A 1 92 ? 13.499 -2.061 -14.027 1.00 93.75 92 PRO A C 1
ATOM 706 O O . PRO A 1 92 ? 12.949 -3.167 -14.067 1.00 93.75 92 PRO A O 1
ATOM 709 N N . ALA A 1 93 ? 14.685 -1.866 -13.452 1.00 94.62 93 ALA A N 1
ATOM 710 C CA . ALA A 1 93 ? 15.409 -2.926 -12.766 1.00 94.62 93 ALA A CA 1
ATOM 711 C C . ALA A 1 93 ? 14.607 -3.435 -11.559 1.00 94.62 93 ALA A C 1
ATOM 713 O O . ALA A 1 93 ? 14.040 -2.649 -10.797 1.00 94.62 93 ALA A O 1
ATOM 714 N N . ALA A 1 94 ? 14.569 -4.756 -11.395 1.00 94.62 94 ALA A N 1
ATOM 715 C CA . ALA A 1 94 ? 13.944 -5.382 -10.241 1.00 94.62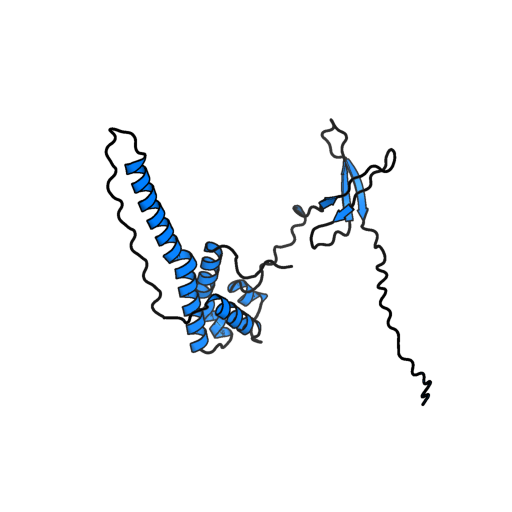 94 ALA A CA 1
ATOM 716 C C . ALA A 1 94 ? 14.739 -5.094 -8.949 1.00 94.62 94 ALA A C 1
ATOM 718 O O . ALA A 1 94 ? 15.952 -4.860 -9.012 1.00 94.62 94 ALA A O 1
ATOM 719 N N . PRO A 1 95 ? 14.090 -5.140 -7.770 1.00 96.06 95 PRO A N 1
ATOM 720 C CA . PRO A 1 95 ? 14.787 -5.073 -6.490 1.00 96.06 95 PRO A CA 1
ATOM 721 C C . PRO A 1 95 ? 15.874 -6.153 -6.376 1.00 96.06 95 PRO A C 1
ATOM 723 O O . PRO A 1 95 ? 15.665 -7.299 -6.767 1.00 96.06 95 PRO A O 1
ATOM 726 N N . ALA A 1 96 ? 17.032 -5.795 -5.811 1.00 93.00 96 ALA A N 1
ATOM 727 C CA . ALA A 1 96 ? 18.202 -6.679 -5.756 1.00 93.00 96 ALA A CA 1
ATOM 728 C C . ALA A 1 96 ? 18.000 -7.919 -4.866 1.00 93.00 96 ALA A C 1
ATOM 730 O O . ALA A 1 96 ? 18.548 -8.985 -5.139 1.00 93.00 96 ALA A O 1
ATOM 731 N N . THR A 1 97 ? 17.222 -7.782 -3.792 1.00 94.44 97 THR A N 1
ATOM 732 C CA . THR A 1 97 ? 16.955 -8.875 -2.855 1.00 94.44 97 THR A CA 1
ATOM 733 C C . THR A 1 97 ? 15.823 -9.738 -3.389 1.00 94.44 97 THR A C 1
ATOM 735 O O . THR A 1 97 ? 14.684 -9.283 -3.437 1.00 94.44 97 THR A O 1
ATOM 738 N N . ALA A 1 98 ? 16.112 -10.982 -3.768 1.00 92.31 98 ALA A N 1
ATOM 739 C CA . ALA A 1 98 ? 15.079 -11.941 -4.149 1.00 92.31 98 ALA A CA 1
ATOM 740 C C . ALA A 1 98 ? 14.153 -12.262 -2.962 1.00 92.31 98 ALA A C 1
ATOM 742 O O . ALA A 1 98 ? 14.592 -12.296 -1.811 1.00 92.31 98 ALA A O 1
ATOM 743 N N . VAL A 1 99 ? 12.877 -12.514 -3.254 1.00 94.94 99 VAL A N 1
ATOM 744 C CA . VAL A 1 99 ? 11.865 -12.913 -2.267 1.00 94.94 99 VAL A CA 1
ATOM 745 C C . VAL A 1 99 ? 11.116 -14.145 -2.754 1.00 94.94 99 VAL A C 1
ATOM 747 O O . VAL A 1 99 ? 10.976 -14.359 -3.959 1.00 94.94 99 VAL A O 1
ATOM 750 N N . ASP A 1 100 ? 10.593 -14.934 -1.820 1.00 92.75 100 ASP A N 1
ATOM 751 C CA . ASP A 1 100 ? 9.765 -16.090 -2.154 1.00 92.75 100 ASP A CA 1
ATOM 752 C C . ASP A 1 100 ? 8.450 -15.664 -2.832 1.00 92.75 100 ASP A C 1
ATOM 754 O O . ASP A 1 100 ? 7.989 -14.521 -2.722 1.00 92.75 100 ASP A O 1
ATOM 758 N N . ALA A 1 101 ? 7.759 -16.595 -3.484 1.00 93.06 101 ALA A N 1
ATOM 759 C CA . ALA A 1 101 ? 6.426 -16.338 -4.030 1.00 93.06 101 ALA A CA 1
ATOM 760 C C . ALA A 1 101 ? 5.364 -16.168 -2.922 1.00 93.06 101 ALA A C 1
ATOM 762 O O . ALA A 1 101 ? 5.511 -16.691 -1.820 1.00 93.06 101 ALA A O 1
ATOM 763 N N . GLY A 1 102 ? 4.271 -15.453 -3.215 1.00 93.75 102 GLY A N 1
ATOM 764 C CA . GLY A 1 102 ? 3.152 -15.283 -2.273 1.00 93.75 102 GLY A CA 1
ATOM 765 C C . GLY A 1 102 ? 3.290 -14.100 -1.306 1.00 93.75 102 GLY A C 1
ATOM 766 O O . GLY A 1 102 ? 2.903 -14.207 -0.143 1.00 93.75 102 GLY A O 1
ATOM 767 N N . ILE A 1 103 ? 3.806 -12.965 -1.789 1.00 94.62 103 ILE A N 1
ATOM 768 C CA . ILE A 1 103 ? 4.009 -11.729 -1.010 1.00 94.62 103 ILE A CA 1
ATOM 769 C C . ILE A 1 103 ? 2.761 -11.271 -0.232 1.00 94.62 103 ILE A C 1
ATOM 771 O O . ILE A 1 103 ? 2.860 -10.851 0.915 1.00 94.62 103 ILE A O 1
ATOM 775 N N . GLU A 1 104 ? 1.571 -11.412 -0.817 1.00 92.25 104 GLU A N 1
ATOM 776 C CA . GLU A 1 104 ? 0.304 -11.012 -0.194 1.00 92.25 104 GLU A CA 1
ATOM 777 C C . GLU A 1 104 ? -0.040 -11.883 1.024 1.00 92.25 104 GLU A C 1
ATOM 779 O O . GLU A 1 104 ? -0.446 -11.373 2.066 1.00 92.25 104 GLU A O 1
ATOM 784 N N . ALA A 1 105 ? 0.186 -13.197 0.927 1.00 93.19 105 ALA A N 1
ATOM 785 C CA . ALA A 1 105 ? -0.027 -14.116 2.043 1.00 93.19 105 ALA A CA 1
ATOM 786 C C . ALA A 1 105 ? 1.009 -13.873 3.151 1.00 93.19 105 ALA A C 1
ATOM 788 O O . ALA A 1 105 ? 0.669 -13.839 4.335 1.00 93.19 105 ALA A O 1
ATOM 789 N N . ARG A 1 106 ? 2.275 -13.633 2.776 1.00 95.06 106 ARG A N 1
ATOM 790 C CA . ARG A 1 106 ? 3.315 -13.240 3.737 1.00 95.06 106 ARG A CA 1
ATOM 791 C C . ARG A 1 106 ? 2.990 -11.929 4.434 1.00 95.06 106 ARG A C 1
ATOM 793 O O . ARG A 1 106 ? 3.189 -11.852 5.646 1.00 95.06 106 ARG A O 1
ATOM 800 N N . ARG A 1 107 ? 2.434 -10.947 3.713 1.00 95.31 107 ARG A N 1
ATOM 801 C CA . ARG A 1 107 ? 1.932 -9.700 4.300 1.00 95.31 107 ARG A CA 1
ATOM 802 C C . ARG A 1 107 ? 0.965 -9.975 5.432 1.00 95.31 107 ARG A C 1
ATOM 804 O O . ARG A 1 107 ? 1.155 -9.465 6.530 1.00 95.31 107 ARG A O 1
ATOM 811 N N . GLU A 1 108 ? -0.057 -10.779 5.185 1.00 93.25 108 GLU A N 1
ATOM 812 C CA . GLU A 1 108 ? -1.058 -11.082 6.209 1.00 93.25 108 GLU A CA 1
ATOM 813 C C . GLU A 1 108 ? -0.434 -11.730 7.445 1.00 93.25 108 GLU A C 1
ATOM 815 O O . GLU A 1 108 ? -0.723 -11.304 8.566 1.00 93.25 108 GLU A O 1
ATOM 820 N N . MET A 1 109 ? 0.483 -12.680 7.244 1.00 92.69 109 MET A N 1
ATOM 821 C CA . MET A 1 109 ? 1.185 -13.347 8.341 1.00 92.69 109 MET A CA 1
ATOM 822 C C . MET A 1 109 ? 2.041 -12.381 9.164 1.00 92.69 109 MET A C 1
ATOM 824 O O . MET A 1 109 ? 1.927 -12.357 10.393 1.00 92.69 109 MET A O 1
ATOM 828 N N . TRP A 1 110 ? 2.893 -11.571 8.524 1.00 95.12 110 TRP A N 1
ATOM 829 C CA . TRP A 1 110 ? 3.771 -10.674 9.275 1.00 95.12 110 TRP A CA 1
ATOM 830 C C . TRP A 1 110 ? 2.997 -9.515 9.903 1.00 95.12 110 TRP A C 1
ATOM 832 O O . TRP A 1 110 ? 3.316 -9.133 11.026 1.00 95.12 110 TRP A O 1
ATOM 842 N N . VAL A 1 111 ? 1.943 -9.000 9.259 1.00 95.31 111 VAL A N 1
ATOM 843 C CA . VAL A 1 111 ? 1.081 -7.966 9.856 1.00 95.31 111 VAL A CA 1
ATOM 844 C C . VAL A 1 111 ? 0.392 -8.515 11.101 1.00 95.31 111 VAL A C 1
ATOM 846 O O . VAL A 1 111 ? 0.372 -7.846 12.135 1.00 95.31 111 VAL A O 1
ATOM 849 N N . GLN A 1 112 ? -0.139 -9.738 11.039 1.00 92.69 112 GLN A N 1
ATOM 850 C CA . GLN A 1 112 ? -0.733 -10.385 12.207 1.00 92.69 112 GLN A CA 1
ATOM 851 C C . GLN A 1 112 ? 0.304 -10.592 13.319 1.00 92.69 112 GLN A C 1
ATOM 853 O O . GLN A 1 112 ? 0.015 -10.297 14.479 1.00 92.69 112 GLN A O 1
ATOM 858 N N . SER A 1 113 ? 1.518 -11.029 12.969 1.00 92.62 113 SER A N 1
ATOM 859 C CA . SER A 1 113 ? 2.623 -11.178 13.921 1.00 92.62 113 SER A CA 1
ATOM 860 C C . SER A 1 113 ? 2.981 -9.848 14.595 1.00 92.62 113 SER A C 1
ATOM 862 O O . SER A 1 113 ? 3.024 -9.787 15.825 1.00 92.62 113 SER A O 1
ATOM 864 N N . VAL A 1 114 ? 3.136 -8.767 13.825 1.00 95.06 114 VAL A N 1
ATOM 865 C CA . VAL A 1 114 ? 3.415 -7.415 14.335 1.00 95.06 114 VAL A CA 1
ATOM 866 C C . VAL A 1 114 ? 2.325 -6.957 15.297 1.00 95.06 114 VAL A C 1
ATOM 868 O O . VAL A 1 114 ? 2.632 -6.527 16.405 1.00 95.06 114 VAL A O 1
ATOM 871 N N . LYS A 1 115 ? 1.052 -7.106 14.917 1.00 93.50 115 LYS A N 1
ATOM 872 C CA . LYS A 1 115 ? -0.085 -6.717 15.763 1.00 93.50 115 LYS A CA 1
ATOM 873 C C . LYS A 1 115 ? -0.208 -7.541 17.042 1.00 93.50 115 LYS A C 1
ATOM 875 O O . LYS A 1 115 ? -0.763 -7.059 18.023 1.00 93.50 115 LYS A O 1
ATOM 880 N N . SER A 1 116 ? 0.269 -8.784 17.020 1.00 92.56 116 SER A N 1
ATOM 881 C CA . SER A 1 116 ? 0.268 -9.674 18.185 1.00 92.56 116 SER A CA 1
ATOM 882 C C . SER A 1 116 ? 1.412 -9.401 19.166 1.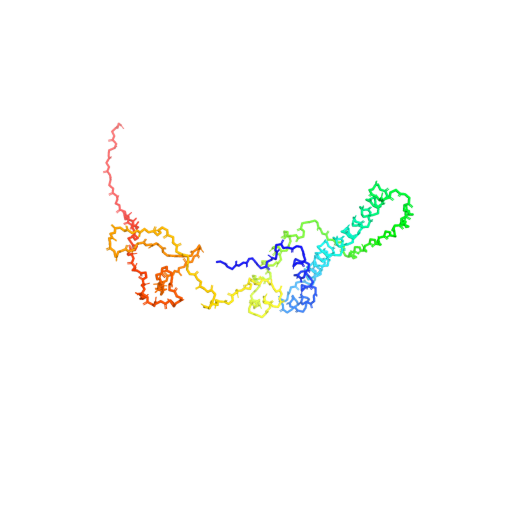00 92.56 116 SER A C 1
ATOM 884 O O . SER A 1 116 ? 1.396 -9.929 20.278 1.00 92.56 116 SER A O 1
ATOM 886 N N . ASN A 1 117 ? 2.400 -8.589 18.776 1.00 94.81 117 ASN A N 1
ATOM 887 C CA . ASN A 1 117 ? 3.530 -8.256 19.631 1.00 94.81 117 ASN A CA 1
ATOM 888 C C . ASN A 1 117 ? 3.051 -7.416 20.837 1.00 94.81 117 ASN A C 1
ATOM 890 O O . ASN A 1 117 ? 2.410 -6.386 20.632 1.00 94.81 117 ASN A O 1
ATOM 894 N N . PRO A 1 118 ? 3.379 -7.790 22.090 1.00 95.19 118 PRO A N 1
ATOM 895 C CA . PRO A 1 118 ? 2.952 -7.045 23.278 1.00 95.19 118 PRO A CA 1
ATOM 896 C C . PRO A 1 118 ? 3.410 -5.580 23.321 1.00 95.19 118 PRO A C 1
ATOM 898 O O . PRO A 1 118 ? 2.772 -4.760 23.978 1.00 95.19 118 PRO A O 1
ATOM 901 N N . ALA A 1 119 ? 4.505 -5.243 22.634 1.00 94.94 119 ALA A N 1
ATOM 902 C CA . ALA A 1 119 ? 5.024 -3.880 22.545 1.00 94.94 119 ALA A CA 1
ATOM 903 C C . ALA A 1 119 ? 4.338 -3.040 21.449 1.00 94.94 119 ALA A C 1
ATOM 905 O O . ALA A 1 119 ? 4.621 -1.848 21.313 1.00 94.94 119 ALA A O 1
ATOM 906 N N . PHE A 1 120 ? 3.444 -3.638 20.653 1.00 95.81 120 PHE A N 1
ATOM 907 C CA . PHE A 1 120 ? 2.763 -2.953 19.563 1.00 95.81 120 PHE A CA 1
ATOM 908 C C . PHE A 1 120 ? 1.708 -1.970 20.068 1.00 95.81 120 PHE A C 1
ATOM 910 O O . PHE A 1 120 ? 0.751 -2.331 20.752 1.00 95.81 120 PHE A O 1
ATOM 917 N N . ASN A 1 121 ? 1.849 -0.708 19.659 1.00 94.44 121 ASN A N 1
ATOM 918 C CA . ASN A 1 121 ? 0.866 0.334 19.923 1.00 94.44 121 ASN A CA 1
ATOM 919 C C . ASN A 1 121 ? 0.050 0.631 18.659 1.00 94.44 121 ASN A C 1
ATOM 921 O O . ASN A 1 121 ? 0.533 1.275 17.727 1.00 94.44 121 ASN A O 1
ATOM 925 N N . ALA A 1 122 ? -1.214 0.206 18.646 1.00 90.12 122 ALA A N 1
ATOM 926 C CA . ALA A 1 122 ? -2.109 0.414 17.508 1.00 90.12 122 ALA A CA 1
ATOM 927 C C . ALA A 1 122 ? -2.327 1.904 17.171 1.00 90.12 122 ALA A C 1
ATOM 929 O O . ALA A 1 122 ? -2.439 2.257 16.000 1.00 90.12 122 ALA A O 1
ATO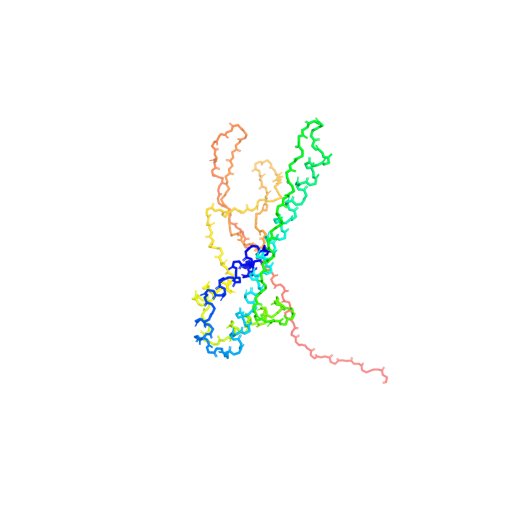M 930 N N . GLY A 1 123 ? -2.354 2.784 18.178 1.00 86.94 123 GLY A N 1
ATOM 931 C CA . GLY A 1 123 ? -2.616 4.213 17.997 1.00 86.94 123 GLY A CA 1
ATOM 932 C C . GLY A 1 123 ? -1.452 4.974 17.366 1.00 86.94 123 GLY A C 1
ATOM 933 O O . GLY A 1 123 ? -1.689 5.869 16.556 1.00 86.94 123 GLY A O 1
ATOM 934 N N . THR A 1 124 ? -0.212 4.608 17.692 1.00 90.88 124 THR A N 1
ATOM 935 C CA . THR A 1 124 ? 0.990 5.253 17.144 1.00 90.88 124 THR A CA 1
ATOM 936 C C . THR A 1 124 ? 1.615 4.413 16.037 1.00 90.88 124 THR A C 1
ATOM 938 O O . THR A 1 124 ? 1.516 4.777 14.871 1.00 90.88 124 THR A O 1
ATOM 941 N N . MET A 1 125 ? 2.191 3.255 16.366 1.00 94.38 125 MET A N 1
ATOM 942 C CA . MET A 1 125 ? 2.874 2.376 15.409 1.00 94.38 125 MET A CA 1
ATOM 943 C C . MET A 1 125 ? 1.918 1.847 14.335 1.00 94.38 125 MET A C 1
ATOM 945 O O . MET A 1 125 ? 2.255 1.856 13.152 1.00 94.38 125 MET A O 1
ATOM 949 N N . GLY A 1 126 ? 0.714 1.424 14.731 1.00 92.12 126 GLY A N 1
ATOM 950 C CA . GLY A 1 126 ? -0.298 0.915 13.804 1.00 92.12 126 GLY A CA 1
ATOM 951 C C . GLY A 1 126 ? -0.807 1.971 12.824 1.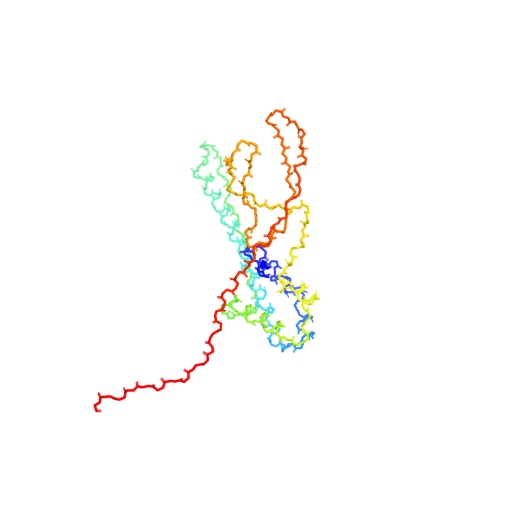00 92.12 126 GLY A C 1
ATOM 952 O O . GLY A 1 126 ? -0.947 1.681 11.635 1.00 92.12 126 GLY A O 1
ATOM 953 N N . THR A 1 127 ? -1.018 3.202 13.293 1.00 90.56 127 THR A N 1
ATOM 954 C CA . THR A 1 127 ? -1.390 4.340 12.440 1.00 90.56 127 THR A CA 1
ATOM 955 C C . THR A 1 127 ? -0.247 4.741 11.508 1.00 90.56 127 THR A C 1
ATOM 957 O O . THR A 1 127 ? -0.479 4.890 10.310 1.00 90.56 127 THR A O 1
ATOM 960 N N . THR A 1 128 ? 0.986 4.859 12.018 1.00 93.44 128 THR A N 1
ATOM 961 C CA . THR A 1 128 ? 2.162 5.228 11.210 1.00 93.44 128 THR A CA 1
ATOM 962 C C . THR A 1 128 ? 2.431 4.210 10.106 1.00 93.44 128 THR A C 1
ATOM 964 O O . THR A 1 128 ? 2.668 4.588 8.963 1.00 93.44 128 THR A O 1
ATOM 967 N N . LEU A 1 129 ? 2.326 2.912 10.402 1.00 94.25 129 LEU A N 1
ATOM 968 C CA . LEU A 1 129 ? 2.490 1.854 9.402 1.00 94.25 129 LEU A CA 1
ATOM 969 C C . LEU A 1 129 ? 1.235 1.594 8.555 1.00 94.25 129 LEU A C 1
ATOM 971 O O . LEU A 1 129 ? 1.274 0.739 7.675 1.00 94.25 129 LEU A O 1
ATOM 975 N N . ARG A 1 130 ? 0.122 2.296 8.810 1.00 93.06 130 ARG A N 1
ATOM 976 C CA . ARG A 1 130 ? -1.183 2.049 8.165 1.00 93.06 130 ARG A CA 1
ATOM 977 C C . ARG A 1 130 ? -1.632 0.583 8.275 1.00 93.06 130 ARG A C 1
ATOM 979 O O . ARG A 1 130 ? -2.236 0.027 7.359 1.00 93.06 130 ARG A O 1
ATOM 986 N N . LEU A 1 131 ? -1.323 -0.061 9.401 1.00 92.06 131 LEU A N 1
ATOM 987 C CA . LEU A 1 131 ? -1.766 -1.427 9.701 1.00 92.06 131 LEU A CA 1
ATOM 988 C C . LEU A 1 131 ? -3.158 -1.441 10.322 1.00 92.06 131 LEU A C 1
ATOM 990 O O . LEU A 1 131 ? -3.830 -2.470 10.304 1.00 92.06 131 LEU A O 1
ATOM 994 N N . GLU A 1 132 ? -3.605 -0.318 10.877 1.00 86.19 132 GLU A N 1
ATOM 995 C CA . GLU A 1 132 ? -4.963 -0.169 11.381 1.00 86.19 132 GLU A CA 1
ATOM 996 C C . GLU A 1 132 ? -5.887 0.418 10.323 1.00 86.19 132 GLU A C 1
ATOM 998 O O . GLU A 1 132 ? -5.527 1.324 9.572 1.00 86.19 132 GLU A O 1
ATOM 1003 N N . ALA A 1 133 ? -7.113 -0.100 10.283 1.00 71.62 133 ALA A N 1
ATOM 1004 C CA . ALA A 1 133 ? -8.157 0.491 9.472 1.00 71.62 133 ALA A CA 1
ATOM 1005 C C . ALA A 1 133 ? -8.365 1.940 9.914 1.00 71.62 133 ALA A C 1
ATOM 1007 O O . ALA A 1 133 ? -8.673 2.198 11.081 1.00 71.62 133 ALA A O 1
ATOM 1008 N N . THR A 1 134 ? -8.240 2.886 8.985 1.00 58.34 134 THR A N 1
ATOM 1009 C CA . THR A 1 134 ? -8.547 4.282 9.276 1.00 58.34 134 THR A CA 1
ATOM 1010 C C . THR A 1 134 ? -10.036 4.362 9.591 1.00 58.34 134 THR A C 1
ATOM 1012 O O . THR A 1 134 ? -10.888 4.251 8.703 1.00 58.34 134 THR A O 1
ATOM 1015 N N . ALA A 1 135 ? -10.384 4.502 10.870 1.00 53.34 135 ALA A N 1
ATOM 1016 C CA . ALA A 1 135 ? -11.750 4.804 11.248 1.00 53.34 135 ALA A CA 1
ATOM 1017 C C . ALA A 1 135 ? -12.093 6.140 10.588 1.00 53.34 135 ALA A C 1
ATOM 1019 O O . ALA A 1 135 ? -11.558 7.175 10.974 1.00 53.34 135 ALA A O 1
ATOM 1020 N N . THR A 1 136 ? -12.941 6.133 9.557 1.00 54.75 136 THR A N 1
ATOM 1021 C CA . THR A 1 136 ? -13.474 7.387 9.029 1.00 54.75 136 THR A CA 1
ATOM 1022 C C . THR A 1 136 ? -14.215 8.049 10.189 1.00 54.75 136 THR A C 1
ATOM 1024 O O . THR A 1 136 ? -15.145 7.422 10.715 1.00 54.75 136 THR A O 1
ATOM 1027 N N . PRO A 1 137 ? -13.816 9.255 10.639 1.00 57.12 137 PRO A N 1
ATOM 1028 C CA . PRO A 1 137 ? -14.515 9.925 11.721 1.00 57.12 137 PRO A CA 1
ATOM 1029 C C . PRO A 1 137 ? -15.991 10.020 11.353 1.00 57.12 137 PRO A C 1
ATOM 1031 O O . PRO A 1 137 ? -16.337 10.383 10.225 1.00 57.12 137 PRO A O 1
ATOM 1034 N N . PHE A 1 138 ? -16.872 9.640 12.277 1.00 58.44 138 PHE A N 1
ATOM 1035 C CA . PHE A 1 138 ? -18.302 9.813 12.074 1.00 58.44 138 PHE A CA 1
ATOM 1036 C C . PHE A 1 138 ? -18.570 11.298 11.815 1.00 58.44 138 PHE A C 1
ATOM 1038 O O . PHE A 1 138 ? -18.406 12.122 12.710 1.00 58.44 138 PHE A O 1
ATOM 1045 N N . ASN A 1 139 ? -18.960 11.637 10.586 1.00 64.88 139 ASN A N 1
ATOM 1046 C CA . ASN A 1 139 ? -19.320 12.998 10.233 1.00 64.88 139 ASN A CA 1
ATOM 1047 C C . ASN A 1 139 ? -20.849 13.163 10.341 1.00 64.88 139 ASN A C 1
ATOM 1049 O O . ASN A 1 139 ? -21.576 12.666 9.473 1.00 64.88 139 ASN A O 1
ATOM 1053 N N . PRO A 1 140 ? -21.361 13.864 11.371 1.00 63.38 140 PRO A N 1
ATOM 1054 C CA . PRO A 1 140 ? -22.796 14.048 11.551 1.00 63.38 140 PRO A CA 1
ATOM 1055 C C . PRO A 1 140 ? -23.446 14.854 10.418 1.00 63.38 140 PRO A C 1
ATOM 1057 O O . PRO A 1 140 ? -24.641 14.683 10.187 1.00 63.38 140 PRO A O 1
ATOM 1060 N N . SER A 1 141 ? -22.698 15.689 9.681 1.00 69.25 141 SER A N 1
ATOM 1061 C CA . SER A 1 141 ? -23.264 16.537 8.619 1.00 69.25 141 SER A CA 1
ATOM 1062 C C . SER A 1 141 ? -23.578 15.780 7.325 1.00 69.25 141 SER A C 1
ATOM 1064 O O . SER A 1 141 ? -24.431 16.210 6.554 1.00 69.25 141 SER A O 1
ATOM 1066 N N . THR A 1 142 ? -22.942 14.628 7.100 1.00 69.38 142 THR A N 1
ATOM 1067 C CA . THR A 1 142 ? -23.172 13.769 5.919 1.00 69.38 142 THR A CA 1
ATOM 1068 C C . THR A 1 142 ? -23.983 12.516 6.254 1.00 69.38 142 THR A C 1
ATOM 1070 O O . THR A 1 142 ? -24.314 11.704 5.382 1.00 69.38 142 THR A O 1
ATOM 1073 N N . TYR A 1 143 ? -24.342 12.335 7.527 1.00 69.12 143 TYR A N 1
ATOM 1074 C CA . TYR A 1 143 ? -25.114 11.186 7.964 1.00 69.12 143 TYR A CA 1
ATOM 1075 C C . TYR A 1 143 ? -26.598 11.347 7.614 1.00 69.12 143 TYR A C 1
ATOM 1077 O O . TYR A 1 143 ? -27.390 11.894 8.374 1.00 69.12 143 TYR A O 1
ATOM 1085 N N . MET A 1 144 ? -26.992 10.797 6.466 1.00 74.94 144 MET A N 1
ATOM 1086 C CA . MET A 1 144 ? -28.400 10.632 6.100 1.00 74.94 144 MET A CA 1
ATOM 1087 C C . MET A 1 144 ? -28.864 9.187 6.309 1.00 74.94 144 MET A C 1
ATOM 1089 O O . MET A 1 144 ? -28.164 8.233 5.938 1.00 74.94 144 MET A O 1
ATOM 1093 N N . ALA A 1 145 ? -30.043 9.036 6.917 1.00 74.50 145 ALA A N 1
ATOM 1094 C CA . ALA A 1 145 ? -30.771 7.774 6.987 1.00 74.50 145 ALA A CA 1
ATOM 1095 C C . ALA A 1 145 ? -31.486 7.524 5.652 1.00 74.50 145 ALA A C 1
ATOM 1097 O O . ALA A 1 145 ? -32.032 8.449 5.052 1.00 74.50 145 ALA A O 1
ATOM 1098 N N . LYS A 1 146 ? -31.512 6.272 5.194 1.00 80.88 146 LYS A N 1
ATOM 1099 C CA . LYS A 1 146 ? -32.307 5.877 4.032 1.00 80.88 146 LYS A CA 1
ATOM 1100 C C . LYS A 1 146 ? -33.768 5.757 4.463 1.00 80.88 146 LYS A C 1
ATOM 1102 O O . LYS A 1 146 ? -34.066 5.064 5.439 1.00 80.88 146 LYS A O 1
ATOM 1107 N N . LEU A 1 147 ? -34.657 6.412 3.723 1.00 80.62 147 LEU A N 1
ATOM 1108 C CA . LEU A 1 147 ? -36.099 6.199 3.804 1.00 80.62 147 LEU A CA 1
ATOM 1109 C C . LEU A 1 147 ? -36.493 5.111 2.802 1.00 80.62 147 LEU A C 1
ATOM 1111 O O . LEU A 1 147 ? -36.020 5.113 1.667 1.00 80.62 147 LEU A O 1
ATOM 1115 N N . ASP A 1 148 ? -37.335 4.177 3.227 1.00 79.94 148 ASP A N 1
ATOM 1116 C CA . ASP A 1 148 ? -37.788 3.054 2.404 1.00 79.94 148 ASP A CA 1
ATOM 1117 C C . ASP A 1 148 ? -39.258 2.717 2.703 1.00 79.94 148 ASP A C 1
ATOM 1119 O O . ASP A 1 148 ? -39.773 3.034 3.778 1.00 79.94 148 ASP A O 1
ATOM 1123 N N . GLY A 1 149 ? -39.950 2.064 1.770 1.00 78.31 149 GLY A N 1
ATOM 1124 C CA . GLY A 1 149 ? -41.333 1.609 1.951 1.00 78.31 149 GLY A CA 1
ATOM 1125 C C . GLY A 1 149 ? -42.330 2.729 2.271 1.00 78.31 149 GLY A C 1
ATOM 1126 O O . GLY A 1 149 ? -43.184 2.553 3.144 1.00 78.31 149 GLY A O 1
ATOM 1127 N N . LEU A 1 150 ? -42.193 3.883 1.611 1.00 83.00 150 LEU A N 1
ATOM 1128 C CA . LEU A 1 150 ? -43.114 5.009 1.754 1.00 83.00 150 LEU A CA 1
ATOM 1129 C C . LEU A 1 150 ? -44.517 4.616 1.260 1.00 83.00 150 LEU A C 1
ATOM 1131 O O . LEU A 1 150 ? -44.685 4.161 0.134 1.00 83.00 150 LEU A O 1
ATOM 1135 N N . SER A 1 151 ? -45.525 4.804 2.106 1.00 85.75 151 SER A N 1
ATOM 1136 C CA . SER A 1 151 ? -46.935 4.529 1.807 1.00 85.75 151 SER A CA 1
ATOM 1137 C C . SER A 1 151 ? -47.848 5.507 2.549 1.00 85.75 151 SER A C 1
ATOM 1139 O O . SER A 1 151 ? -47.491 6.006 3.618 1.00 85.75 151 SER A O 1
ATOM 1141 N N . SER A 1 152 ? -49.036 5.778 2.003 1.00 86.06 152 SER A N 1
ATOM 1142 C CA . SER A 1 152 ? -50.072 6.583 2.662 1.00 86.06 152 SER A CA 1
ATOM 1143 C C . SER A 1 152 ? -51.257 5.685 3.029 1.00 86.06 152 SER A C 1
ATOM 1145 O O . SER A 1 152 ? -52.087 5.396 2.173 1.00 86.06 152 SER A O 1
ATOM 1147 N N . PRO A 1 153 ? -51.319 5.169 4.271 1.00 81.12 153 PRO A N 1
ATOM 1148 C CA . PRO A 1 153 ? -52.371 4.232 4.667 1.00 81.12 153 PRO A CA 1
ATOM 1149 C C . PRO A 1 153 ? -53.748 4.893 4.845 1.00 81.12 153 PRO A C 1
ATOM 1151 O O . PRO A 1 153 ? -54.752 4.191 4.851 1.00 81.12 153 PRO A O 1
ATOM 1154 N N . ALA A 1 154 ? -53.803 6.217 5.012 1.00 86.31 154 ALA A N 1
ATOM 1155 C CA . ALA A 1 154 ? -55.032 6.996 5.129 1.00 86.31 154 ALA A CA 1
ATOM 1156 C C . ALA A 1 154 ? -54.763 8.469 4.787 1.00 86.31 154 ALA A C 1
ATOM 1158 O O . ALA A 1 154 ? -53.611 8.920 4.788 1.00 86.31 154 ALA A O 1
ATOM 1159 N N . ALA A 1 155 ? -55.829 9.242 4.561 1.00 80.00 155 ALA A N 1
ATOM 1160 C CA . ALA A 1 155 ? -55.725 10.687 4.394 1.00 80.00 155 ALA A CA 1
ATOM 1161 C C . ALA A 1 155 ? -54.972 11.312 5.582 1.00 80.00 155 ALA A C 1
ATOM 1163 O O . ALA A 1 155 ? -55.287 11.048 6.743 1.00 80.00 155 ALA A O 1
ATOM 1164 N N . LYS A 1 156 ? -53.971 12.149 5.281 1.00 78.38 156 LYS A N 1
ATOM 1165 C CA . LYS A 1 156 ? -53.083 12.802 6.264 1.00 78.38 156 LYS A CA 1
ATOM 1166 C C . LYS A 1 156 ? -52.192 11.845 7.075 1.00 78.38 156 LYS A C 1
ATOM 1168 O O . LYS A 1 156 ? -51.662 12.247 8.107 1.00 78.38 156 LYS A O 1
ATOM 1173 N N . GLN A 1 157 ? -51.980 10.610 6.616 1.00 81.44 157 GLN A N 1
ATOM 1174 C CA . GLN A 1 157 ? -51.046 9.671 7.239 1.00 81.44 157 GLN A CA 1
ATOM 1175 C C . GLN A 1 157 ? -49.979 9.203 6.249 1.00 81.44 157 GLN A C 1
ATOM 1177 O O . GLN A 1 157 ? -50.269 8.890 5.093 1.00 81.44 157 GLN A O 1
ATOM 1182 N N . LEU A 1 158 ? -48.740 9.113 6.734 1.00 79.00 158 LEU A N 1
ATOM 1183 C CA . LEU A 1 158 ? -47.602 8.548 6.016 1.00 79.00 158 LEU A CA 1
ATOM 1184 C C . LEU A 1 158 ? -46.951 7.467 6.873 1.00 79.00 158 LEU A C 1
ATOM 1186 O O . LEU A 1 158 ? -46.779 7.626 8.082 1.00 79.00 158 LEU A O 1
ATOM 1190 N N . ARG A 1 159 ? -46.574 6.366 6.233 1.00 83.38 159 ARG A N 1
ATOM 1191 C CA . ARG A 1 159 ? -45.820 5.270 6.830 1.00 83.38 159 ARG A CA 1
ATOM 1192 C C . ARG A 1 159 ? -44.586 5.019 5.982 1.00 83.38 159 ARG A C 1
ATOM 1194 O O . ARG A 1 159 ? -44.688 4.842 4.776 1.00 83.38 159 ARG A O 1
ATOM 1201 N N . PHE A 1 160 ? -43.434 4.974 6.629 1.00 82.69 160 PHE A N 1
ATOM 1202 C CA . PHE A 1 160 ? -42.154 4.666 6.008 1.00 82.69 160 PHE A CA 1
ATOM 1203 C C . PHE A 1 160 ? -41.277 3.918 7.011 1.00 82.69 160 PHE A C 1
ATOM 1205 O O . PHE A 1 160 ? -41.490 3.975 8.225 1.00 82.69 160 PHE A O 1
ATOM 1212 N N . LYS A 1 161 ? -40.292 3.197 6.495 1.00 83.19 161 LYS A N 1
ATOM 1213 C CA . LYS A 1 161 ? -39.197 2.610 7.262 1.00 83.19 161 LYS A CA 1
ATOM 1214 C C . LYS A 1 161 ? -37.988 3.526 7.119 1.00 83.19 161 LYS A C 1
ATOM 1216 O O . LYS A 1 161 ? -37.781 4.121 6.065 1.00 83.19 161 LYS A O 1
ATOM 1221 N N . PHE A 1 162 ? -37.188 3.631 8.169 1.00 82.88 162 PHE A N 1
ATOM 1222 C CA . PHE A 1 162 ? -35.929 4.361 8.119 1.00 82.88 162 PHE A CA 1
ATOM 1223 C C . PHE A 1 162 ? -34.807 3.523 8.724 1.00 82.88 162 PHE A C 1
ATOM 1225 O O . PHE A 1 162 ? -35.012 2.797 9.698 1.00 82.88 162 PHE A O 1
ATOM 1232 N N . GLY A 1 163 ? -33.625 3.597 8.121 1.00 79.62 163 GLY A N 1
ATOM 1233 C CA . GLY A 1 163 ? -32.454 2.837 8.549 1.00 79.62 163 GLY A CA 1
ATOM 1234 C C . GLY A 1 163 ? -31.243 3.109 7.665 1.00 79.62 163 GLY A C 1
ATOM 1235 O O . GLY A 1 163 ? -31.285 3.947 6.767 1.00 79.62 163 GLY A O 1
ATOM 1236 N N . LYS A 1 164 ? -30.142 2.403 7.911 1.00 74.00 164 LYS A N 1
ATOM 1237 C CA . LYS A 1 164 ? -28.952 2.437 7.055 1.00 74.00 164 LYS A CA 1
ATOM 1238 C C . LYS A 1 164 ? -28.418 1.022 6.909 1.00 74.00 164 LYS A C 1
ATOM 1240 O O . LYS A 1 164 ? -28.479 0.252 7.868 1.00 74.00 164 LYS A O 1
ATOM 1245 N N . SER A 1 165 ? -27.914 0.674 5.727 1.00 58.34 165 SER A N 1
ATOM 1246 C CA . SER A 1 165 ? -27.278 -0.626 5.511 1.00 58.34 165 SER A CA 1
ATOM 1247 C C . SER A 1 165 ? -26.156 -0.796 6.537 1.00 58.34 165 SER A C 1
ATOM 1249 O O . SER A 1 165 ? -25.264 0.046 6.617 1.00 58.34 165 SER A O 1
ATOM 1251 N N . TYR A 1 166 ? -26.247 -1.847 7.355 1.00 55.72 166 TYR A N 1
ATOM 1252 C CA . TYR A 1 166 ? -25.276 -2.185 8.405 1.00 55.72 166 TYR A CA 1
ATOM 1253 C C . TYR A 1 166 ? -25.119 -1.152 9.542 1.00 55.72 166 TYR A C 1
ATOM 1255 O O . TYR A 1 166 ? -24.087 -1.134 10.214 1.00 55.72 166 TYR A O 1
ATOM 1263 N N . GLY A 1 167 ? -26.131 -0.311 9.793 1.00 65.06 167 GLY A N 1
ATOM 1264 C CA . GLY A 1 167 ? -26.105 0.702 10.856 1.00 65.06 167 GLY A CA 1
ATOM 1265 C C . GLY A 1 167 ? -27.393 0.782 11.678 1.00 65.06 167 GLY A C 1
ATOM 1266 O O . GLY A 1 167 ? -28.427 0.223 11.316 1.00 65.06 167 GLY A O 1
ATOM 1267 N N . ARG A 1 168 ? -27.331 1.508 12.800 1.00 68.62 168 ARG A N 1
ATOM 1268 C CA . ARG A 1 168 ? -28.483 1.809 13.661 1.00 68.62 168 ARG A CA 1
ATOM 1269 C C . ARG A 1 168 ? -28.833 3.291 13.558 1.00 68.62 168 ARG A C 1
ATOM 1271 O O . ARG A 1 168 ? -27.943 4.132 13.604 1.00 68.62 168 ARG A O 1
ATOM 1278 N N . VAL A 1 169 ? -30.125 3.584 13.435 1.00 75.31 169 VAL A N 1
ATOM 1279 C CA . VAL A 1 169 ? -30.680 4.942 13.469 1.00 75.31 169 VAL A CA 1
ATOM 1280 C C . VAL A 1 169 ? -31.658 4.995 14.638 1.00 75.31 169 VAL A C 1
ATOM 1282 O O . VAL A 1 169 ? -32.656 4.277 14.632 1.00 75.31 169 VAL A O 1
ATOM 1285 N N . ASP A 1 170 ? -31.368 5.807 15.654 1.00 79.00 170 ASP A N 1
ATOM 1286 C CA . ASP A 1 170 ? -32.227 5.928 16.844 1.00 79.00 170 ASP A CA 1
ATOM 1287 C C . ASP A 1 170 ? -33.372 6.933 16.662 1.00 79.00 170 ASP A C 1
ATOM 1289 O O . ASP A 1 170 ? -34.349 6.909 17.408 1.00 79.00 170 ASP A O 1
ATOM 1293 N N . GLY A 1 171 ? -33.300 7.782 15.640 1.00 80.81 171 GLY A N 1
ATOM 1294 C CA . GLY A 1 171 ? -34.380 8.682 15.264 1.00 80.81 171 GLY A CA 1
ATOM 1295 C C . GLY A 1 171 ? -34.060 9.482 14.011 1.00 80.81 171 GLY A C 1
ATOM 1296 O O . GLY A 1 171 ? -32.918 9.517 13.556 1.00 80.81 171 GLY A O 1
ATOM 1297 N N . VAL A 1 172 ? -35.087 10.115 13.457 1.00 83.31 172 VAL A N 1
ATOM 1298 C CA . VAL A 1 172 ? -35.006 10.979 12.277 1.00 83.31 172 VAL A CA 1
ATOM 1299 C C . VAL A 1 172 ? -35.783 12.268 12.529 1.00 83.31 172 VAL A C 1
ATOM 1301 O O . VAL A 1 172 ? -36.858 12.245 13.129 1.00 83.31 172 VAL A O 1
ATOM 1304 N N . ASN A 1 173 ? -35.250 13.395 12.059 1.00 85.50 173 ASN A N 1
ATOM 1305 C CA . ASN A 1 173 ? -36.029 14.620 11.892 1.00 85.50 173 ASN A CA 1
ATOM 1306 C C . ASN A 1 173 ? -36.622 14.590 10.487 1.00 85.50 173 ASN A C 1
ATOM 1308 O O . ASN A 1 173 ? -35.884 14.428 9.513 1.00 85.50 173 ASN A O 1
ATOM 1312 N N . LEU A 1 174 ? -37.942 14.707 10.383 1.00 84.38 174 LEU A N 1
ATOM 1313 C CA . LEU A 1 174 ? -38.621 14.695 9.098 1.00 84.38 174 LEU A CA 1
ATOM 1314 C C . LEU A 1 174 ? -38.904 16.131 8.669 1.00 84.38 174 LEU A C 1
ATOM 1316 O O . LEU A 1 174 ? -39.502 16.905 9.412 1.00 84.38 174 LEU A O 1
ATOM 1320 N N . TYR A 1 175 ? -38.516 16.461 7.446 1.00 85.19 175 TYR A N 1
ATOM 1321 C CA . TYR A 1 175 ? -38.859 17.719 6.802 1.00 85.19 175 TYR A CA 1
ATOM 1322 C C . TYR A 1 175 ? -39.736 17.418 5.594 1.00 85.19 175 TYR A C 1
ATOM 1324 O O . TYR A 1 175 ? -39.522 16.426 4.895 1.00 85.19 175 TYR A O 1
ATOM 1332 N N . GLY A 1 176 ? -40.731 18.262 5.349 1.00 83.69 176 GLY A N 1
ATOM 1333 C CA . GLY A 1 176 ? -41.629 18.128 4.212 1.00 83.69 176 GLY A CA 1
ATOM 1334 C C . GLY A 1 176 ? -41.976 19.474 3.609 1.00 83.69 176 GLY A C 1
ATOM 1335 O O . GLY A 1 176 ? -41.885 20.514 4.255 1.00 83.69 176 GLY A O 1
ATOM 1336 N N . ARG A 1 177 ? -42.390 19.443 2.350 1.00 86.81 177 ARG A N 1
ATOM 1337 C CA . ARG A 1 177 ? -42.920 20.594 1.624 1.00 86.81 177 ARG A CA 1
ATOM 1338 C C . ARG A 1 177 ? -43.994 20.113 0.665 1.00 86.81 177 ARG A C 1
ATOM 1340 O O . ARG A 1 177 ? -43.949 18.965 0.217 1.00 86.81 177 ARG A O 1
ATOM 1347 N N . LYS A 1 178 ? -44.956 20.972 0.347 1.00 82.31 178 LYS A N 1
ATOM 1348 C CA . LYS A 1 178 ? -45.911 20.685 -0.727 1.00 82.31 178 LYS A CA 1
ATOM 1349 C C . LYS A 1 178 ? -45.244 20.936 -2.078 1.00 82.31 178 LYS A C 1
ATOM 1351 O O . LYS A 1 178 ? -44.333 21.758 -2.179 1.00 82.31 178 LYS A O 1
ATOM 1356 N N . SER A 1 179 ? -45.701 20.237 -3.114 1.00 76.31 179 SER A N 1
ATOM 1357 C CA . SER A 1 179 ? -45.289 20.551 -4.485 1.00 76.31 179 SER A CA 1
ATOM 1358 C C . SER A 1 179 ? -45.585 22.027 -4.782 1.00 76.31 179 SER A C 1
ATOM 1360 O O . SER A 1 179 ? -46.657 22.515 -4.427 1.00 76.31 179 SER A O 1
ATOM 1362 N N . GLY A 1 180 ? -44.616 22.746 -5.352 1.00 81.69 180 GLY A N 1
ATOM 1363 C CA . GLY A 1 180 ? -44.704 24.190 -5.609 1.00 81.69 180 GLY A CA 1
ATOM 1364 C C . GLY A 1 180 ? -44.252 25.106 -4.463 1.00 81.69 180 GLY A C 1
ATOM 1365 O O . GLY A 1 180 ? -44.162 26.312 -4.666 1.00 81.69 180 GLY A O 1
ATOM 1366 N N . GLN A 1 181 ? -43.917 24.579 -3.279 1.00 84.44 181 GLN A N 1
ATOM 1367 C CA . GLN A 1 181 ? -43.318 25.371 -2.197 1.00 84.44 181 GLN A CA 1
ATOM 1368 C C . GLN A 1 181 ? -41.790 25.233 -2.182 1.00 84.44 181 GLN A C 1
ATOM 1370 O O . GLN A 1 181 ? -41.248 24.136 -2.327 1.00 84.44 181 GLN A O 1
ATOM 1375 N N . SER A 1 182 ? -41.085 26.347 -1.975 1.00 83.12 182 SER A N 1
ATOM 1376 C CA . SER A 1 182 ? -39.618 26.381 -1.901 1.00 83.12 182 SER A CA 1
ATOM 1377 C C . SER A 1 182 ? -39.088 26.014 -0.511 1.00 83.12 182 SER A C 1
ATOM 1379 O O . SER A 1 182 ? -38.070 25.328 -0.410 1.00 83.12 182 SER A O 1
ATOM 1381 N N . ALA A 1 183 ? -39.797 26.406 0.550 1.00 88.19 183 ALA A N 1
ATOM 1382 C CA . ALA A 1 183 ? -39.379 26.193 1.931 1.00 88.19 183 ALA A CA 1
ATOM 1383 C C . ALA A 1 183 ? -39.725 24.787 2.449 1.00 88.19 183 ALA A C 1
ATOM 1385 O O . ALA A 1 183 ? -40.841 24.293 2.281 1.00 88.19 183 ALA A O 1
ATOM 1386 N N . TRP A 1 184 ? -38.763 24.165 3.130 1.00 85.25 184 TRP A N 1
ATOM 1387 C CA . TRP A 1 184 ? -38.976 22.941 3.897 1.00 85.25 184 TRP A CA 1
ATOM 1388 C C . TRP A 1 184 ? -39.529 23.277 5.280 1.00 85.25 184 TRP A C 1
ATOM 1390 O O . TRP A 1 184 ? -38.974 24.111 5.992 1.00 85.25 184 TRP A O 1
ATOM 1400 N N . VAL A 1 185 ? -40.593 22.590 5.680 1.00 88.19 185 VAL A N 1
ATOM 1401 C CA . VAL A 1 185 ? -41.180 22.696 7.017 1.00 88.19 185 VAL A CA 1
ATOM 1402 C C . VAL A 1 185 ? -40.752 21.485 7.834 1.00 88.19 185 VAL A C 1
ATOM 1404 O O . VAL A 1 185 ? -40.809 20.350 7.356 1.00 88.19 185 VAL A O 1
ATOM 1407 N N . ASN A 1 186 ? -40.322 21.716 9.072 1.00 86.44 186 ASN A N 1
ATOM 1408 C CA . ASN A 1 186 ? -40.053 20.634 10.012 1.00 86.44 186 ASN A CA 1
ATOM 1409 C C . ASN A 1 186 ? -41.383 19.977 10.417 1.00 86.44 186 ASN A C 1
ATOM 1411 O O . ASN A 1 186 ? -42.250 20.629 10.995 1.00 86.44 186 ASN A O 1
ATOM 1415 N N . LEU A 1 187 ? -41.545 18.696 10.089 1.00 81.88 187 LEU A N 1
ATOM 1416 C CA . LEU A 1 187 ? -42.734 17.899 10.399 1.00 81.88 187 LEU A CA 1
ATOM 1417 C C . LEU A 1 187 ? -42.642 17.211 11.768 1.00 81.88 187 LEU A C 1
ATOM 1419 O O . LEU A 1 187 ? -43.635 16.667 12.247 1.00 81.88 187 LEU A O 1
ATOM 1423 N N . GLY A 1 188 ? -41.463 17.220 12.388 1.00 84.56 188 GLY A N 1
ATOM 1424 C CA . GLY A 1 188 ? -41.223 16.686 13.720 1.00 84.56 188 GLY A CA 1
ATOM 1425 C C . GLY A 1 188 ? -40.052 15.709 13.788 1.00 84.56 188 GLY A C 1
ATOM 1426 O O . GLY A 1 188 ? -39.450 15.310 12.787 1.00 84.56 188 GLY A O 1
ATOM 1427 N N . ARG A 1 189 ? -39.744 15.305 15.021 1.00 82.50 189 ARG A N 1
ATOM 1428 C CA . ARG A 1 189 ? -38.729 14.301 15.340 1.00 82.50 189 ARG A CA 1
ATOM 1429 C C . ARG A 1 189 ? -39.394 12.975 15.678 1.00 82.50 189 ARG A C 1
ATOM 1431 O O . ARG A 1 189 ? -40.209 12.900 16.595 1.00 82.50 189 ARG A O 1
ATOM 1438 N N . PHE A 1 190 ? -38.988 11.921 14.982 1.00 81.25 190 PHE A N 1
ATOM 1439 C CA . PHE A 1 190 ? -39.499 10.569 15.167 1.00 81.25 190 PHE A CA 1
ATOM 1440 C C . PHE A 1 190 ? -38.371 9.674 15.658 1.00 81.25 190 PHE A C 1
ATOM 1442 O O . PHE A 1 190 ? -37.411 9.408 14.938 1.00 81.25 190 PHE A O 1
ATOM 1449 N N . ASN A 1 191 ? -38.479 9.207 16.896 1.00 81.69 191 ASN A N 1
ATOM 1450 C CA . ASN A 1 191 ? -37.513 8.272 17.453 1.00 81.69 191 ASN A CA 1
ATOM 1451 C C . ASN A 1 191 ? -37.925 6.840 17.103 1.00 81.69 191 ASN A C 1
ATOM 1453 O O . ASN A 1 191 ? -39.112 6.504 17.088 1.00 81.69 191 ASN A O 1
ATOM 1457 N N . ALA A 1 192 ? -36.942 5.983 16.843 1.00 68.94 192 ALA A N 1
ATOM 1458 C CA . ALA A 1 192 ? -37.177 4.560 16.702 1.00 68.94 192 ALA A CA 1
ATOM 1459 C C . ALA A 1 192 ? -37.729 4.043 18.035 1.00 68.94 192 ALA A C 1
ATOM 1461 O O . ALA A 1 192 ? -37.034 4.016 19.053 1.00 68.94 192 ALA A O 1
ATOM 1462 N N . THR A 1 193 ? -38.998 3.641 18.055 1.00 57.91 193 THR A N 1
ATOM 1463 C CA . THR A 1 193 ? -39.548 2.948 19.217 1.00 57.91 193 THR A CA 1
ATOM 1464 C C . THR A 1 193 ? -38.763 1.651 19.360 1.00 57.91 193 THR A C 1
ATOM 1466 O O . THR A 1 193 ? -38.677 0.875 18.402 1.00 57.91 193 THR A O 1
ATOM 1469 N N . ARG A 1 194 ? -38.167 1.405 20.537 1.00 43.78 194 ARG A N 1
ATOM 1470 C CA . ARG A 1 194 ? -37.566 0.105 20.854 1.00 43.78 194 ARG A CA 1
ATOM 1471 C C . ARG A 1 194 ? -38.677 -0.935 20.741 1.00 43.78 194 ARG A C 1
ATOM 1473 O O . ARG A 1 194 ? -39.390 -1.182 21.708 1.00 43.78 194 ARG A O 1
ATOM 1480 N N . ARG A 1 195 ? -38.838 -1.568 19.577 1.00 42.00 195 ARG A N 1
ATOM 1481 C CA . ARG A 1 195 ? -39.500 -2.866 19.536 1.00 42.00 195 ARG A CA 1
ATOM 1482 C C . ARG A 1 195 ? -38.616 -3.774 20.371 1.00 42.00 195 ARG A C 1
ATOM 1484 O O . ARG A 1 195 ? -37.502 -4.113 19.977 1.00 42.00 195 ARG A O 1
ATOM 1491 N N . THR A 1 196 ? -39.108 -4.049 21.571 1.00 36.91 196 THR A N 1
ATOM 1492 C CA . THR A 1 196 ? -38.713 -5.140 22.444 1.00 36.91 196 THR A CA 1
ATOM 1493 C C . THR A 1 196 ? -38.283 -6.314 21.579 1.00 36.91 196 THR A C 1
ATOM 1495 O O . THR A 1 196 ? -39.099 -6.981 20.942 1.00 36.91 196 THR A O 1
ATOM 1498 N N . ARG A 1 197 ? -36.973 -6.567 21.535 1.00 33.19 197 ARG A N 1
ATOM 1499 C CA . ARG A 1 197 ? -36.498 -7.889 21.163 1.00 33.19 197 ARG A CA 1
ATOM 1500 C C . ARG A 1 197 ? -37.049 -8.807 22.243 1.00 33.19 197 ARG A C 1
ATOM 1502 O O . ARG A 1 197 ? -36.528 -8.832 23.353 1.00 33.19 197 ARG A O 1
ATOM 1509 N N . ARG A 1 198 ? -38.099 -9.570 21.930 1.00 28.27 198 ARG A N 1
ATOM 1510 C CA . ARG A 1 198 ? -38.213 -10.901 22.521 1.00 28.27 198 ARG A CA 1
ATOM 1511 C C . ARG A 1 198 ? -36.974 -11.643 22.039 1.00 28.27 198 ARG A C 1
ATOM 1513 O O . ARG A 1 198 ? -36.979 -12.242 20.970 1.00 28.27 198 ARG A O 1
ATOM 1520 N N . CYS A 1 199 ? -35.896 -11.562 22.809 1.00 30.12 199 CYS A N 1
ATOM 1521 C CA . CYS A 1 199 ? -34.925 -12.635 22.839 1.00 30.12 199 CYS A CA 1
ATOM 1522 C C . CYS A 1 199 ? -35.685 -13.842 23.393 1.00 30.12 199 CYS A C 1
ATOM 1524 O O . CYS A 1 199 ? -35.749 -14.046 24.600 1.00 30.12 199 CYS A O 1
ATOM 1526 N N . ARG A 1 200 ? -36.333 -14.609 22.513 1.00 28.25 200 ARG A N 1
ATOM 1527 C CA . ARG A 1 200 ? -36.722 -15.977 22.832 1.00 28.25 200 ARG A CA 1
ATOM 1528 C C . ARG A 1 200 ? -35.453 -16.813 22.719 1.00 28.25 200 ARG A C 1
ATOM 1530 O O . ARG A 1 200 ? -35.218 -17.456 21.708 1.00 28.25 200 ARG A O 1
ATOM 1537 N N . TRP A 1 201 ? -34.627 -16.737 23.752 1.00 25.98 201 TRP A N 1
ATOM 1538 C CA . TRP A 1 201 ? -33.794 -17.859 24.148 1.00 25.98 201 TRP A CA 1
ATOM 1539 C C . TRP A 1 201 ? -34.663 -18.720 25.065 1.00 25.98 201 TRP A C 1
ATOM 1541 O O . TRP A 1 201 ? -34.982 -18.270 26.165 1.00 25.98 201 TRP A O 1
ATOM 1551 N N . PRO A 1 202 ? -35.087 -19.929 24.674 1.00 34.50 202 PRO A N 1
ATOM 1552 C CA . PRO A 1 202 ? -35.339 -20.945 25.669 1.00 34.50 202 PRO A CA 1
ATOM 1553 C C . PRO A 1 202 ? -33.974 -21.460 26.135 1.00 34.50 202 PRO A C 1
ATOM 1555 O O . PRO A 1 202 ? -33.338 -22.271 25.469 1.00 34.50 202 PRO A O 1
ATOM 1558 N N . MET A 1 203 ? -33.534 -20.989 27.302 1.00 36.75 203 MET A N 1
ATOM 1559 C CA . MET A 1 203 ? -32.933 -21.925 28.244 1.00 36.75 203 MET A CA 1
ATOM 1560 C C . MET A 1 203 ? -34.059 -22.840 28.736 1.00 36.75 203 MET A C 1
ATOM 1562 O O . MET A 1 203 ? -35.003 -22.377 29.370 1.00 36.75 203 MET A O 1
ATOM 1566 N N . ALA A 1 204 ? -33.947 -24.130 28.452 1.00 36.16 204 ALA A N 1
ATOM 1567 C CA . ALA A 1 204 ? -34.515 -25.202 29.263 1.00 36.16 204 ALA A CA 1
ATOM 1568 C C . ALA A 1 204 ? -33.375 -26.222 29.389 1.00 36.16 204 ALA A C 1
ATOM 1570 O O . ALA A 1 204 ? -32.941 -26.788 28.393 1.00 36.16 204 ALA A O 1
ATOM 1571 N N . SER A 1 205 ? -32.591 -26.190 30.466 1.00 39.59 205 SER A N 1
ATOM 1572 C CA . SER A 1 205 ? -32.872 -26.784 31.781 1.00 39.59 205 SER A CA 1
ATOM 1573 C C . SER A 1 205 ? -33.172 -28.291 31.704 1.00 39.59 205 SER A C 1
ATOM 1575 O O . SER A 1 205 ? -34.118 -28.753 31.075 1.00 39.59 205 SER A O 1
ATOM 1577 N N . ARG A 1 206 ? -32.284 -29.056 32.354 1.00 43.56 206 ARG A N 1
ATOM 1578 C CA . ARG A 1 206 ? -32.329 -30.505 32.590 1.00 43.56 206 ARG A CA 1
ATOM 1579 C C . ARG A 1 206 ? -33.705 -30.989 33.065 1.00 43.56 206 ARG A C 1
ATOM 1581 O O . ARG A 1 206 ? -34.249 -30.402 33.997 1.00 43.56 206 ARG A O 1
ATOM 1588 N N . ARG A 1 207 ? -34.117 -32.183 32.619 1.00 41.62 207 ARG A N 1
ATOM 1589 C CA . ARG A 1 207 ? -34.774 -33.189 33.478 1.00 41.62 207 ARG A CA 1
ATOM 1590 C C . ARG A 1 207 ? -34.432 -34.617 33.037 1.00 41.62 207 ARG A C 1
ATOM 1592 O O . ARG A 1 207 ? -34.694 -35.007 31.907 1.00 41.62 207 ARG A O 1
ATOM 1599 N N . ASN A 1 208 ? -33.868 -35.370 33.983 1.00 42.50 208 ASN A N 1
ATOM 1600 C CA . ASN A 1 208 ? -33.902 -36.831 34.051 1.00 42.50 208 ASN A CA 1
ATOM 1601 C C . ASN A 1 208 ? -35.348 -37.341 33.958 1.00 42.50 208 ASN A C 1
ATOM 1603 O O . ASN A 1 208 ? -36.252 -36.710 34.509 1.00 42.50 208 ASN A O 1
ATOM 1607 N N . GLY A 1 209 ? -35.545 -38.517 33.358 1.00 36.91 209 GLY A N 1
ATOM 1608 C CA . GLY A 1 209 ? -36.843 -39.189 33.346 1.00 36.91 209 GLY A CA 1
ATOM 1609 C C . GLY A 1 209 ? -36.851 -40.505 32.573 1.00 36.91 209 GLY A C 1
ATOM 1610 O O . GLY A 1 209 ? -37.277 -40.547 31.429 1.00 36.91 209 GLY A O 1
ATOM 1611 N N . ASN A 1 210 ? -36.376 -41.561 33.233 1.00 41.91 210 ASN A N 1
ATOM 1612 C CA . ASN A 1 210 ? -36.672 -42.980 33.004 1.00 41.91 210 ASN A CA 1
ATOM 1613 C C . ASN A 1 210 ? -38.008 -43.257 32.274 1.00 41.91 210 ASN A C 1
ATOM 1615 O O . ASN A 1 210 ? -39.045 -42.800 32.746 1.00 41.91 210 ASN A O 1
ATOM 1619 N N . SER A 1 211 ? -38.015 -44.112 31.239 1.00 44.97 211 SER A N 1
ATOM 1620 C CA . SER A 1 211 ? -38.913 -45.286 31.174 1.00 44.97 211 SER A CA 1
ATOM 1621 C C . SER A 1 211 ? -38.739 -46.139 29.897 1.00 44.97 211 SER A C 1
ATOM 1623 O O . SER A 1 211 ? -38.704 -45.627 28.785 1.00 44.97 211 SER A O 1
ATOM 1625 N N . ARG A 1 212 ? -38.742 -47.465 30.126 1.00 43.25 212 ARG A N 1
ATOM 1626 C CA . ARG A 1 212 ? -39.065 -48.597 29.224 1.00 43.25 212 ARG A CA 1
ATOM 1627 C C . ARG A 1 212 ? -37.950 -49.229 28.377 1.00 43.25 212 ARG A C 1
ATOM 1629 O O . ARG A 1 212 ? -37.846 -49.034 27.173 1.00 43.25 212 ARG A O 1
ATOM 1636 N N . ARG A 1 213 ? -37.264 -50.180 29.029 1.00 43.31 213 ARG A N 1
ATOM 1637 C CA . ARG A 1 213 ? -37.018 -51.516 28.459 1.00 43.31 213 ARG A CA 1
ATOM 1638 C C . ARG A 1 213 ? -38.359 -52.222 28.220 1.00 43.31 213 ARG A C 1
ATOM 1640 O O . ARG A 1 213 ? -39.184 -52.284 29.129 1.00 43.31 213 ARG A O 1
ATOM 1647 N N . ALA A 1 214 ? -38.523 -52.778 27.027 1.00 48.41 214 ALA A N 1
ATOM 1648 C CA . ALA A 1 214 ? -39.418 -53.890 26.732 1.00 48.41 214 ALA A CA 1
ATOM 1649 C C . ALA A 1 214 ? -38.762 -54.741 25.635 1.00 48.41 214 ALA A C 1
ATOM 1651 O O . ALA A 1 214 ? -39.003 -54.525 24.449 1.00 48.41 214 ALA A O 1
ATOM 1652 N N . ARG A 1 215 ? -37.857 -55.624 26.057 1.00 42.44 215 ARG A N 1
ATOM 1653 C CA . ARG A 1 215 ? -37.686 -57.036 25.679 1.00 42.44 215 ARG A CA 1
ATOM 1654 C C . ARG A 1 215 ? -36.458 -57.568 26.408 1.00 42.44 215 ARG A C 1
ATOM 1656 O O . ARG A 1 215 ? -35.480 -56.797 26.534 1.00 42.44 215 ARG A O 1
#

Secondary structure (DSSP, 8-state):
----SS-SSHHHHHHHHHHHHHHHHHHHHHTT--HHHHHHHHHHHHHHHIIIIIIHHHHHHHHHHHHHHHHHHHSSPTTSPPPPPPPPPPPPPPPSS---S-HHHHHHHHHHHHHHSTT--IIIIIHHTT-S-------TTT-PPEEEEEEEEETTEEEEEEEBTTB---EEEEEE--TT--SPEEEEEEE------------------------

pLDDT: mean 81.7, std 18.27, range [25.98, 97.88]

Radius of gyration: 30.68 Å; chains: 1; bounding box: 74×83×81 Å